Protein AF-A0A095TLN7-F1 (afdb_monomer)

Sequence (215 aa):
MKLRDQMTELFNRFGDVEVVTRDMLVAQADMIRDIGAKCRETGLFKHSQEQFDEFVAAIEADTPAEDRLVQSWTWLMNRIVQAPTSLHMNGAIVLTMPIVERYLPEETGPGLIVIPECDAYAPVGCMALKEIVSERQQWPEGATCATQEADGEVLYWDAPVEAVIEGRHKGVKDGMISHIGIKHQVDAWYADDDKLQLARDWITAVVTPEQINFS

Secondary structure (DSSP, 8-state):
--HHHHHHHHHHHH-S-SS--HHHHHHTHHHHHHHHHHHHHSHHHHHTHHHHHHHHHHHHHHS-GGGHHHHHHHHHHHHHHT-SSHHHHHHHHHHHHHHHHHTSPP--SS----------PPPB-SS-HHHHHHHTSSPPTT--EEEE-TTSPEEEE-S-HHHHHHHHHHTTTT-THHHH-GGGEEEEE-S-SSS--B-TTTTT--B-GGG----

Organism: NCBI:txid1177154

Radius of gyration: 22.94 Å; Cα contacts (8 Å, |Δi|>4): 273; chains: 1; bounding box: 60×53×39 Å

Structure (mmCIF, N/CA/C/O backbone):
data_AF-A0A095TLN7-F1
#
_entry.id   AF-A0A095TLN7-F1
#
loop_
_atom_site.group_PDB
_atom_site.id
_atom_site.type_symbol
_atom_site.label_atom_id
_atom_site.label_alt_id
_atom_site.label_comp_id
_atom_site.label_asym_id
_atom_site.label_entity_id
_atom_site.label_seq_id
_atom_site.pdbx_PDB_ins_code
_atom_site.Cartn_x
_atom_site.Cartn_y
_atom_site.Cartn_z
_atom_site.occupancy
_atom_site.B_iso_or_equiv
_atom_site.auth_seq_id
_atom_site.auth_comp_id
_atom_site.auth_asym_id
_atom_site.auth_atom_id
_atom_site.pdbx_PDB_model_num
ATOM 1 N N . MET A 1 1 ? 10.136 -3.689 18.667 1.00 57.59 1 MET A N 1
ATOM 2 C CA . MET A 1 1 ? 9.724 -5.031 18.196 1.00 57.59 1 MET A CA 1
ATOM 3 C C . MET A 1 1 ? 10.938 -5.747 17.622 1.00 57.59 1 MET A C 1
ATOM 5 O O . MET A 1 1 ? 11.726 -5.075 16.962 1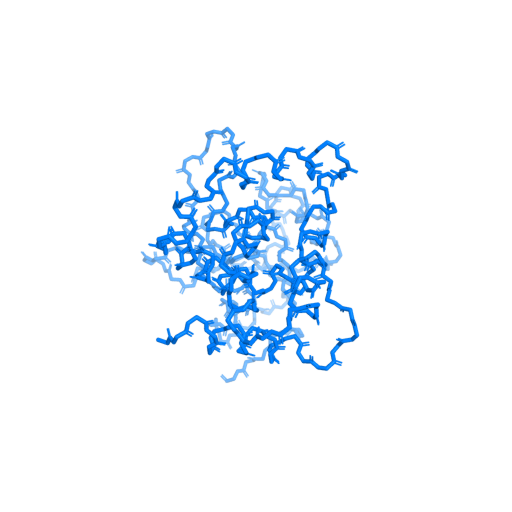.00 57.59 1 MET A O 1
ATOM 9 N N . LYS A 1 2 ? 11.154 -7.039 17.910 1.00 78.56 2 LYS A N 1
ATOM 10 C CA . LYS A 1 2 ? 12.287 -7.777 17.320 1.00 78.56 2 LYS A CA 1
ATOM 11 C C . LYS A 1 2 ? 11.958 -8.105 15.857 1.00 78.56 2 LYS A C 1
ATOM 13 O O . LYS A 1 2 ? 10.793 -8.297 15.531 1.00 78.56 2 LYS A O 1
ATOM 18 N N . LEU A 1 3 ? 12.973 -8.210 14.993 1.00 81.62 3 LEU A N 1
ATOM 19 C CA . LEU A 1 3 ? 12.812 -8.497 13.554 1.00 81.62 3 LEU A CA 1
ATOM 20 C C . LEU A 1 3 ? 11.916 -9.722 13.287 1.00 81.62 3 LEU A C 1
ATOM 22 O O . LEU A 1 3 ? 11.082 -9.712 12.391 1.00 81.62 3 LEU A O 1
ATOM 26 N N . ARG A 1 4 ? 12.056 -10.760 14.120 1.00 80.75 4 ARG A N 1
ATOM 27 C CA . ARG A 1 4 ? 11.245 -11.980 14.048 1.00 80.75 4 ARG A CA 1
ATOM 28 C C . ARG A 1 4 ? 9.760 -11.715 14.286 1.00 80.75 4 ARG A C 1
ATOM 30 O O . ARG A 1 4 ? 8.941 -12.248 13.557 1.00 80.75 4 ARG A O 1
ATOM 37 N N . ASP A 1 5 ? 9.433 -10.884 15.270 1.00 86.62 5 ASP A N 1
ATOM 38 C CA . ASP A 1 5 ? 8.044 -10.561 15.601 1.00 86.62 5 ASP A CA 1
ATOM 39 C C . ASP A 1 5 ? 7.388 -9.783 14.444 1.00 86.62 5 ASP A C 1
ATOM 41 O O . ASP A 1 5 ? 6.231 -10.024 14.126 1.00 86.62 5 ASP A O 1
ATOM 45 N N . GLN A 1 6 ? 8.146 -8.910 13.761 1.00 87.75 6 GLN A N 1
ATOM 46 C CA . GLN A 1 6 ? 7.665 -8.195 12.569 1.00 87.75 6 GLN A CA 1
ATOM 47 C C . GLN A 1 6 ? 7.423 -9.120 11.377 1.00 87.75 6 GLN A C 1
ATOM 49 O O . GLN A 1 6 ? 6.446 -8.939 10.663 1.00 87.75 6 GLN A O 1
ATOM 54 N N . MET A 1 7 ? 8.288 -10.112 11.162 1.00 89.25 7 MET A N 1
ATOM 55 C CA . MET A 1 7 ? 8.077 -11.101 10.103 1.00 89.25 7 MET A CA 1
ATOM 56 C C . MET A 1 7 ? 6.872 -11.997 10.391 1.00 89.25 7 MET A C 1
ATOM 58 O O . MET A 1 7 ? 6.090 -12.265 9.487 1.00 89.25 7 MET A O 1
ATOM 62 N N . THR A 1 8 ? 6.690 -12.429 11.643 1.00 88.88 8 THR A N 1
ATOM 63 C CA . THR A 1 8 ? 5.489 -13.174 12.047 1.00 88.88 8 THR A CA 1
ATOM 64 C C . THR A 1 8 ? 4.227 -12.349 11.813 1.00 88.88 8 THR A C 1
ATOM 66 O O . THR A 1 8 ? 3.257 -12.860 11.265 1.00 88.88 8 THR A O 1
ATOM 69 N N . GLU A 1 9 ? 4.250 -11.068 12.184 1.00 91.19 9 GLU A N 1
ATOM 70 C CA . GLU A 1 9 ? 3.143 -10.147 11.926 1.00 91.19 9 GLU A CA 1
ATOM 71 C C . GLU A 1 9 ? 2.867 -9.994 10.423 1.00 91.19 9 GLU A C 1
ATOM 73 O O . GLU A 1 9 ? 1.720 -10.105 10.002 1.00 91.19 9 GLU A O 1
ATOM 78 N N . LEU A 1 10 ? 3.907 -9.823 9.600 1.00 90.88 10 LEU A N 1
ATOM 79 C CA . LEU A 1 10 ? 3.768 -9.749 8.145 1.00 90.88 10 LEU A CA 1
ATOM 80 C C . LEU A 1 10 ? 3.106 -11.013 7.570 1.00 90.88 10 LEU A C 1
ATOM 82 O O . LEU A 1 10 ? 2.188 -10.906 6.762 1.00 90.88 10 LEU A O 1
ATOM 86 N N . PHE A 1 11 ? 3.514 -12.206 8.015 1.00 88.56 11 PHE A N 1
ATOM 87 C CA . PHE A 1 11 ? 2.886 -13.459 7.582 1.00 88.56 11 PHE A CA 1
ATOM 88 C C . PHE A 1 11 ? 1.425 -13.564 8.014 1.00 88.56 11 PHE A C 1
ATOM 90 O O . PHE A 1 11 ? 0.577 -13.930 7.205 1.00 88.56 11 PHE A O 1
ATOM 97 N N . ASN A 1 12 ? 1.107 -13.177 9.251 1.00 88.81 12 ASN A N 1
ATOM 98 C CA . ASN A 1 12 ? -0.272 -13.179 9.737 1.00 88.81 12 ASN A CA 1
ATOM 99 C C . ASN A 1 12 ? -1.183 -12.274 8.894 1.00 88.81 12 ASN A C 1
ATOM 101 O O . ASN A 1 12 ? -2.355 -12.595 8.710 1.00 88.81 12 ASN A O 1
ATOM 105 N N . ARG A 1 13 ? -0.654 -11.168 8.355 1.00 87.00 13 ARG A N 1
ATOM 106 C CA . ARG A 1 13 ? -1.407 -10.245 7.492 1.00 87.00 13 ARG A CA 1
ATOM 107 C C . ARG A 1 13 ? -1.717 -10.803 6.110 1.00 87.00 13 ARG A C 1
ATOM 109 O O . ARG A 1 13 ? -2.707 -10.387 5.515 1.00 87.00 13 ARG A O 1
ATOM 116 N N . PHE A 1 14 ? -0.913 -11.735 5.605 1.00 83.38 14 PHE A N 1
ATOM 117 C CA . PHE A 1 14 ? -1.263 -12.470 4.388 1.00 83.38 14 PHE A CA 1
ATOM 118 C C . PHE A 1 14 ? -2.351 -13.519 4.640 1.00 83.38 14 PHE A C 1
ATOM 120 O O . PHE A 1 14 ? -3.084 -13.859 3.716 1.00 83.38 14 PHE A O 1
ATOM 127 N N . GLY A 1 15 ? -2.498 -13.981 5.885 1.00 81.81 15 GLY A N 1
ATOM 128 C CA . GLY A 1 15 ? -3.458 -15.012 6.258 1.00 81.81 15 GLY A CA 1
ATOM 129 C C . GLY A 1 15 ? -3.050 -16.399 5.759 1.00 81.81 15 GLY A C 1
ATOM 130 O O . GLY A 1 15 ? -1.886 -16.652 5.451 1.00 81.81 15 GLY A O 1
ATOM 131 N N . ASP A 1 16 ? -4.020 -17.308 5.699 1.00 76.12 16 ASP A N 1
ATOM 132 C CA . ASP A 1 16 ? -3.816 -18.685 5.239 1.00 76.12 16 ASP A CA 1
ATOM 133 C C . ASP A 1 16 ? -3.959 -18.763 3.712 1.00 76.12 16 ASP A C 1
ATOM 135 O O . ASP A 1 16 ? -4.963 -19.233 3.174 1.00 76.12 16 ASP A O 1
ATOM 139 N N . VAL A 1 17 ? -2.982 -18.187 3.008 1.00 63.47 17 VAL A N 1
ATOM 140 C CA . VAL A 1 17 ? -2.904 -18.208 1.543 1.00 63.47 17 VAL A CA 1
ATOM 141 C C . VAL A 1 17 ? -1.782 -19.127 1.075 1.00 63.47 17 VAL A C 1
ATOM 143 O O . VAL A 1 17 ? -0.656 -19.060 1.565 1.00 63.47 17 VAL A O 1
ATOM 146 N N . GLU A 1 18 ? -2.069 -19.962 0.075 1.00 71.25 18 GLU A N 1
ATOM 147 C CA . GLU A 1 18 ? -1.056 -20.837 -0.531 1.00 71.25 18 GLU A CA 1
ATOM 148 C C . GLU A 1 18 ? -0.025 -20.045 -1.350 1.00 71.25 18 GLU A C 1
ATOM 150 O O . GLU A 1 18 ? 1.137 -20.441 -1.449 1.00 71.25 18 GLU A O 1
ATOM 155 N N . VAL A 1 19 ? -0.442 -18.915 -1.936 1.00 77.38 19 VAL A N 1
ATOM 156 C CA . VAL A 1 19 ? 0.390 -18.071 -2.800 1.00 77.38 19 VAL A CA 1
ATOM 157 C C . VAL A 1 19 ? 0.176 -16.602 -2.453 1.00 77.38 19 VAL A C 1
ATOM 159 O O . VAL A 1 19 ? -0.949 -16.109 -2.444 1.00 77.38 19 VAL A O 1
ATOM 162 N N . VAL A 1 20 ? 1.276 -15.889 -2.214 1.00 82.06 20 VAL A N 1
ATOM 163 C CA . VAL A 1 20 ? 1.277 -14.434 -2.021 1.00 82.06 20 VAL A CA 1
ATOM 164 C C . VAL A 1 20 ? 1.420 -13.753 -3.381 1.00 82.06 20 VAL A C 1
ATOM 166 O O . VAL A 1 20 ? 2.366 -14.030 -4.120 1.00 82.06 20 VAL A O 1
ATOM 169 N N . THR A 1 21 ? 0.488 -12.861 -3.714 1.00 84.75 21 THR A N 1
ATOM 170 C CA . THR A 1 21 ? 0.485 -12.132 -4.991 1.00 84.75 21 THR A CA 1
ATOM 171 C C . THR A 1 21 ? 1.238 -10.802 -4.904 1.00 84.75 21 THR A C 1
ATOM 173 O O . THR A 1 21 ? 1.556 -10.308 -3.820 1.00 84.75 21 THR A O 1
ATOM 176 N N . ARG A 1 22 ? 1.484 -10.178 -6.064 1.00 84.94 22 ARG A N 1
ATOM 177 C CA . ARG A 1 22 ? 2.070 -8.832 -6.163 1.00 84.94 22 ARG A CA 1
ATOM 178 C C . ARG A 1 22 ? 1.290 -7.804 -5.341 1.00 84.94 22 ARG A C 1
ATOM 180 O O . ARG A 1 22 ? 1.890 -7.083 -4.553 1.00 84.94 22 ARG A O 1
ATOM 187 N N . ASP A 1 23 ? -0.032 -7.777 -5.485 1.00 81.06 23 ASP A N 1
ATOM 188 C CA . ASP A 1 23 ? -0.888 -6.794 -4.811 1.00 81.06 23 ASP A CA 1
ATOM 189 C C . ASP A 1 23 ? -0.869 -6.967 -3.290 1.00 81.06 23 ASP A C 1
ATOM 191 O O . ASP A 1 23 ? -0.882 -5.983 -2.555 1.00 81.06 23 ASP A O 1
ATOM 195 N N . MET A 1 24 ? -0.752 -8.208 -2.806 1.00 83.69 24 MET A N 1
ATOM 196 C CA . MET A 1 24 ? -0.603 -8.483 -1.376 1.00 83.69 24 MET A CA 1
ATOM 197 C C . MET A 1 24 ? 0.717 -7.930 -0.831 1.00 83.69 24 MET A C 1
ATOM 199 O O . MET A 1 24 ? 0.727 -7.330 0.242 1.00 83.69 24 MET A O 1
ATOM 203 N N . LEU A 1 25 ? 1.818 -8.081 -1.576 1.00 88.44 25 LEU A N 1
ATOM 204 C CA . LEU A 1 25 ? 3.118 -7.511 -1.203 1.00 88.44 25 LEU A CA 1
ATOM 205 C C . LEU A 1 25 ? 3.069 -5.983 -1.188 1.00 88.44 25 LEU A C 1
ATOM 207 O O . LEU A 1 25 ? 3.525 -5.365 -0.230 1.00 88.44 25 LEU A O 1
ATOM 211 N N . VAL A 1 26 ? 2.463 -5.376 -2.211 1.00 87.44 26 VAL A N 1
ATOM 212 C CA . VAL A 1 26 ? 2.290 -3.918 -2.291 1.00 87.44 26 VAL A CA 1
ATOM 213 C C . VAL A 1 26 ? 1.417 -3.399 -1.145 1.00 87.44 26 VAL A C 1
ATOM 215 O O . VAL A 1 26 ? 1.755 -2.390 -0.535 1.00 87.44 26 VAL A O 1
ATOM 218 N N . ALA A 1 27 ? 0.350 -4.110 -0.774 1.00 84.75 27 ALA A N 1
ATOM 219 C CA . ALA A 1 27 ? -0.508 -3.738 0.353 1.00 84.75 27 ALA A CA 1
ATOM 220 C C . ALA A 1 27 ? 0.218 -3.754 1.713 1.00 84.75 27 ALA A C 1
ATOM 222 O O . ALA A 1 27 ? -0.272 -3.160 2.672 1.00 84.75 27 ALA A O 1
ATOM 223 N N . GLN A 1 28 ? 1.370 -4.426 1.811 1.00 90.25 28 GLN A N 1
ATOM 224 C CA . GLN A 1 28 ? 2.214 -4.465 3.010 1.00 90.25 28 GLN A CA 1
ATOM 225 C C . GLN A 1 28 ? 3.552 -3.731 2.822 1.00 90.25 28 GLN A C 1
ATOM 227 O O . GLN A 1 28 ? 4.482 -3.954 3.601 1.00 90.25 28 GLN A O 1
ATOM 232 N N . ALA A 1 29 ? 3.661 -2.858 1.814 1.00 88.38 29 ALA A N 1
ATOM 233 C CA . ALA A 1 29 ? 4.909 -2.203 1.433 1.00 88.38 29 ALA A CA 1
ATOM 234 C C . ALA A 1 29 ? 5.596 -1.484 2.605 1.00 88.38 29 ALA A C 1
ATOM 236 O O . ALA A 1 29 ? 6.785 -1.703 2.817 1.00 88.38 29 ALA A O 1
ATOM 237 N N . ASP A 1 30 ? 4.859 -0.723 3.417 1.00 89.75 30 ASP A N 1
ATOM 238 C CA . ASP A 1 30 ? 5.420 0.015 4.559 1.00 89.75 30 ASP A CA 1
ATOM 239 C C . ASP A 1 30 ? 6.070 -0.928 5.579 1.00 89.75 30 ASP A C 1
ATOM 241 O O . ASP A 1 30 ? 7.192 -0.714 6.031 1.00 89.75 30 ASP A O 1
ATOM 245 N N . MET A 1 31 ? 5.401 -2.044 5.892 1.00 92.06 31 MET A N 1
ATOM 246 C CA . MET A 1 31 ? 5.946 -3.051 6.801 1.00 92.06 31 MET A CA 1
ATOM 247 C C . MET A 1 31 ? 7.169 -3.745 6.195 1.00 92.06 31 MET A C 1
ATOM 249 O O . MET A 1 31 ? 8.135 -4.023 6.907 1.00 92.06 31 MET A O 1
ATOM 253 N N . ILE A 1 32 ? 7.152 -4.018 4.889 1.00 94.88 32 ILE A N 1
ATOM 254 C CA . ILE A 1 32 ? 8.288 -4.619 4.187 1.00 94.88 32 ILE A CA 1
ATOM 255 C C . ILE A 1 32 ? 9.490 -3.659 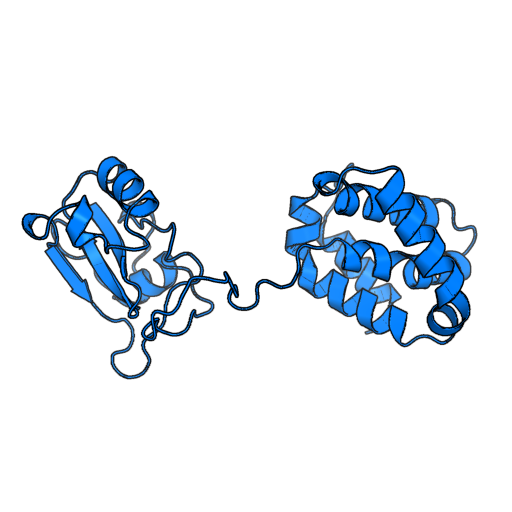4.189 1.00 94.88 32 ILE A C 1
ATOM 257 O O . ILE A 1 32 ? 10.601 -4.098 4.498 1.00 94.88 32 ILE A O 1
ATOM 261 N N . ARG A 1 33 ? 9.273 -2.359 3.939 1.00 93.44 33 ARG A N 1
ATOM 262 C CA . ARG A 1 33 ? 10.293 -1.297 4.021 1.00 93.44 33 ARG A CA 1
ATOM 263 C C . ARG A 1 33 ? 10.858 -1.160 5.428 1.00 93.44 33 ARG A C 1
ATOM 265 O O . ARG A 1 33 ? 12.074 -1.168 5.601 1.00 93.44 33 ARG A O 1
ATOM 272 N N . ASP A 1 34 ? 10.006 -1.149 6.448 1.00 93.06 34 ASP A N 1
ATOM 273 C CA . ASP A 1 34 ? 10.423 -1.105 7.853 1.00 93.06 34 ASP A CA 1
ATOM 274 C C . ASP A 1 34 ? 11.323 -2.284 8.243 1.00 93.06 34 ASP A C 1
ATOM 276 O O . ASP A 1 34 ? 12.297 -2.134 8.991 1.00 93.06 34 ASP A O 1
ATOM 280 N N . ILE A 1 35 ? 10.982 -3.490 7.782 1.00 94.12 35 ILE A N 1
ATOM 281 C CA . ILE A 1 35 ? 11.775 -4.692 8.047 1.00 94.12 35 ILE A CA 1
ATOM 282 C C . ILE A 1 35 ? 13.100 -4.604 7.285 1.00 94.12 35 ILE A C 1
ATOM 284 O O . ILE A 1 35 ? 14.156 -4.818 7.884 1.00 94.12 35 ILE A O 1
ATOM 288 N N . GLY A 1 36 ? 13.067 -4.252 6.000 1.00 95.12 36 GLY A N 1
ATOM 289 C CA . GLY A 1 36 ? 14.262 -4.147 5.170 1.00 95.12 36 GLY A CA 1
ATOM 290 C C . GLY A 1 36 ? 15.240 -3.058 5.638 1.00 95.12 36 GLY A C 1
ATOM 291 O O . GLY A 1 36 ? 16.448 -3.309 5.706 1.00 95.12 36 GLY A O 1
ATOM 292 N N . ALA A 1 37 ? 14.744 -1.917 6.126 1.00 92.62 37 ALA A N 1
ATOM 293 C CA . ALA A 1 37 ? 15.553 -0.890 6.784 1.00 92.62 37 ALA A CA 1
ATOM 294 C C . ALA A 1 37 ? 16.304 -1.442 8.006 1.00 92.62 37 ALA A C 1
ATOM 296 O O . ALA A 1 37 ? 17.522 -1.287 8.116 1.00 92.62 37 ALA A O 1
ATOM 297 N N . LYS A 1 38 ? 15.617 -2.186 8.880 1.00 93.06 38 LYS A N 1
ATOM 298 C CA . LYS A 1 38 ? 16.250 -2.832 10.043 1.00 93.06 38 LYS A CA 1
ATOM 299 C C . LYS A 1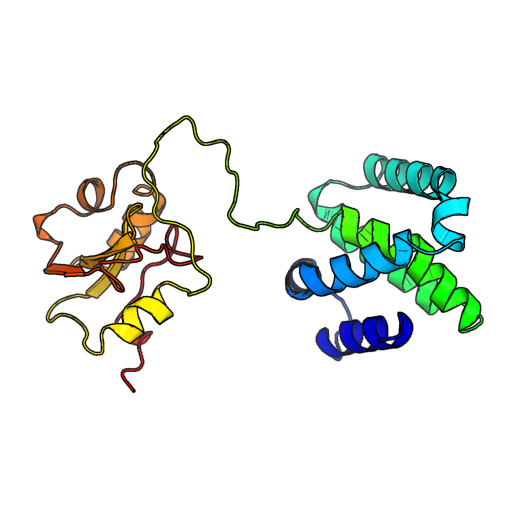 38 ? 17.250 -3.907 9.638 1.00 93.06 38 LYS A C 1
ATOM 301 O O . LYS A 1 38 ? 18.278 -4.061 10.295 1.00 93.06 38 LYS A O 1
ATOM 306 N N . CYS A 1 39 ? 16.981 -4.647 8.563 1.00 94.69 39 CYS A N 1
ATOM 307 C CA . CYS A 1 39 ? 17.929 -5.609 8.006 1.00 94.69 39 CYS A CA 1
ATOM 308 C C . CYS A 1 39 ? 19.235 -4.918 7.579 1.00 94.69 39 CYS A C 1
ATOM 310 O O . CYS A 1 39 ? 20.311 -5.389 7.963 1.00 94.69 39 CYS A O 1
ATOM 312 N N . ARG A 1 40 ? 19.152 -3.770 6.887 1.00 93.69 40 ARG A N 1
ATOM 313 C CA . ARG A 1 40 ? 20.323 -2.981 6.453 1.00 93.69 40 ARG A CA 1
ATOM 314 C C . ARG A 1 40 ? 21.195 -2.478 7.602 1.00 93.69 40 ARG A C 1
ATOM 316 O O . ARG A 1 40 ? 22.407 -2.325 7.446 1.00 93.69 40 ARG A O 1
ATOM 323 N N . GLU A 1 41 ? 20.610 -2.237 8.770 1.00 93.00 41 GLU A N 1
ATOM 324 C CA . GLU A 1 41 ? 21.355 -1.772 9.942 1.00 93.00 41 GLU A CA 1
ATOM 325 C C . GLU A 1 41 ? 22.224 -2.866 10.584 1.00 93.00 41 GLU A C 1
ATOM 327 O O . GLU A 1 41 ? 23.191 -2.550 11.292 1.00 93.00 41 GLU A O 1
ATOM 332 N N . THR A 1 42 ? 21.935 -4.144 10.314 1.00 93.06 42 THR A N 1
ATOM 333 C CA . THR A 1 42 ? 22.650 -5.276 10.918 1.00 93.06 42 THR A CA 1
ATOM 334 C C . THR A 1 42 ? 24.091 -5.409 10.417 1.00 93.06 42 THR A C 1
ATOM 336 O O . THR A 1 42 ? 24.412 -5.125 9.264 1.00 93.06 42 THR A O 1
ATOM 339 N N . GLY A 1 43 ? 24.980 -5.916 11.280 1.00 92.88 43 GLY A N 1
ATOM 340 C CA . GLY A 1 43 ? 26.359 -6.231 10.886 1.00 92.88 43 GLY A CA 1
ATOM 341 C C . GLY A 1 43 ? 26.448 -7.323 9.814 1.00 92.88 43 GLY A C 1
ATOM 342 O O . GLY A 1 43 ? 27.320 -7.259 8.954 1.00 92.88 43 GLY A O 1
ATOM 343 N N . LEU A 1 44 ? 25.515 -8.284 9.829 1.00 92.56 44 LEU A N 1
ATOM 344 C CA . LEU A 1 44 ? 25.447 -9.361 8.838 1.00 92.56 44 LEU A CA 1
ATOM 345 C C . LEU A 1 44 ? 25.188 -8.813 7.428 1.00 92.56 44 LEU A C 1
ATOM 347 O O . LEU A 1 44 ? 25.904 -9.178 6.498 1.00 92.56 44 LEU A O 1
ATOM 351 N N . PHE A 1 45 ? 24.211 -7.913 7.276 1.00 93.25 45 PHE A N 1
ATOM 352 C CA . PHE A 1 45 ? 23.927 -7.294 5.982 1.00 93.25 45 PHE A CA 1
ATOM 353 C C . PHE A 1 45 ? 25.091 -6.420 5.507 1.00 93.25 45 PHE A C 1
ATOM 355 O O . PHE A 1 45 ? 25.539 -6.553 4.374 1.00 93.25 45 PHE A O 1
ATOM 362 N N . LYS A 1 46 ? 25.643 -5.578 6.391 1.00 92.38 46 LYS A N 1
ATOM 363 C CA . LYS A 1 46 ? 26.782 -4.701 6.065 1.00 92.38 46 LYS A CA 1
ATOM 364 C C . LYS A 1 46 ? 28.006 -5.468 5.561 1.00 92.38 46 LYS A C 1
ATOM 366 O O . LYS A 1 46 ? 28.708 -4.971 4.692 1.00 92.38 46 LYS A O 1
ATOM 371 N N . HIS A 1 47 ? 28.255 -6.668 6.085 1.00 94.69 47 HIS A N 1
ATOM 372 C CA . HIS A 1 47 ? 29.355 -7.519 5.628 1.00 94.69 47 HIS A CA 1
ATOM 373 C C . HIS A 1 47 ? 29.075 -8.232 4.294 1.00 94.69 47 HIS A C 1
ATOM 375 O O . HIS A 1 47 ? 30.005 -8.750 3.690 1.00 94.69 47 HIS A O 1
ATOM 381 N N . SER A 1 48 ? 27.819 -8.257 3.840 1.00 90.81 48 SER A N 1
ATOM 382 C CA . SER A 1 48 ? 27.375 -9.050 2.686 1.00 90.81 48 SER A CA 1
ATOM 383 C C . SER A 1 48 ? 26.932 -8.192 1.489 1.00 90.81 48 SER A C 1
ATOM 385 O O . SER A 1 48 ? 26.146 -8.653 0.664 1.00 90.81 48 SER A O 1
ATOM 387 N N . GLN A 1 49 ? 27.364 -6.926 1.416 1.00 91.06 49 GLN A N 1
ATOM 388 C CA . GLN A 1 49 ? 26.910 -5.976 0.385 1.00 91.06 49 GLN A CA 1
ATOM 389 C C . GLN A 1 49 ? 27.299 -6.406 -1.033 1.00 91.06 49 GLN A C 1
ATOM 391 O O . GLN A 1 49 ? 26.473 -6.335 -1.932 1.00 91.06 49 GLN A O 1
ATOM 396 N N . GLU A 1 50 ? 28.515 -6.920 -1.221 1.00 91.06 50 GLU A N 1
ATOM 397 C CA . GLU A 1 50 ? 28.974 -7.395 -2.532 1.00 91.06 50 GLU A CA 1
ATOM 398 C C . GLU A 1 50 ? 28.098 -8.549 -3.041 1.00 91.06 50 GLU A C 1
ATOM 400 O O . GLU A 1 50 ? 27.599 -8.507 -4.162 1.00 91.06 50 GLU A O 1
ATOM 405 N N . GLN A 1 51 ? 27.801 -9.531 -2.181 1.00 88.81 51 GLN A N 1
ATOM 406 C CA . GLN A 1 51 ? 26.914 -10.643 -2.539 1.00 88.81 51 GLN A CA 1
ATOM 407 C C . GLN A 1 51 ? 25.468 -10.186 -2.759 1.00 88.81 51 GLN A C 1
ATOM 409 O O . GLN A 1 51 ? 24.736 -10.805 -3.530 1.00 88.81 51 GLN A O 1
ATOM 414 N N . PHE A 1 52 ? 25.031 -9.128 -2.070 1.00 91.00 52 PHE A N 1
ATOM 415 C CA . PHE A 1 52 ? 23.723 -8.523 -2.301 1.00 91.00 52 PHE A CA 1
ATOM 416 C C . PHE A 1 52 ? 23.640 -7.914 -3.708 1.00 91.00 52 PHE A C 1
ATOM 418 O O . PHE A 1 52 ? 22.689 -8.211 -4.431 1.00 91.00 52 PHE A O 1
ATOM 425 N N . ASP A 1 53 ? 24.640 -7.130 -4.119 1.00 90.31 53 ASP A N 1
ATOM 426 C CA . ASP A 1 53 ? 24.671 -6.475 -5.432 1.00 90.31 53 ASP A CA 1
ATOM 427 C C . ASP A 1 53 ? 24.774 -7.489 -6.581 1.00 90.31 53 ASP A C 1
ATOM 429 O O . ASP A 1 53 ? 24.035 -7.390 -7.564 1.00 90.31 53 ASP A O 1
ATOM 433 N N . GLU A 1 54 ? 25.621 -8.515 -6.441 1.00 88.00 54 GLU A N 1
ATOM 434 C CA . GLU A 1 54 ? 25.704 -9.628 -7.400 1.00 88.00 54 GLU A CA 1
ATOM 435 C C . GLU A 1 54 ? 24.351 -10.323 -7.579 1.00 88.00 54 GLU A C 1
ATOM 437 O O . GLU A 1 54 ? 23.936 -10.658 -8.691 1.00 88.00 54 GLU A O 1
ATOM 442 N N . PHE A 1 55 ? 23.637 -10.529 -6.474 1.00 86.25 55 PHE A N 1
ATOM 443 C CA . PHE A 1 55 ? 22.359 -11.215 -6.497 1.00 86.25 55 PHE A CA 1
ATOM 444 C C . PHE A 1 55 ? 21.241 -10.357 -7.103 1.00 86.25 55 PHE A C 1
ATOM 446 O O . PHE A 1 55 ? 20.397 -10.864 -7.846 1.00 86.25 55 PHE A O 1
ATOM 453 N N . VAL A 1 56 ? 21.250 -9.050 -6.837 1.00 90.56 56 VAL A N 1
ATOM 454 C CA . VAL A 1 56 ? 20.377 -8.085 -7.514 1.00 90.56 56 VAL A CA 1
ATOM 455 C C . VAL A 1 56 ? 20.614 -8.124 -9.023 1.00 90.56 56 VAL A C 1
ATOM 457 O O . VAL A 1 56 ? 19.652 -8.281 -9.772 1.00 90.56 56 VAL A O 1
ATOM 460 N N . ALA A 1 57 ? 21.874 -8.066 -9.465 1.00 89.06 57 ALA A N 1
ATOM 461 C CA . ALA A 1 57 ? 22.219 -8.112 -10.883 1.00 89.06 57 ALA A CA 1
ATOM 462 C C . ALA A 1 57 ? 21.731 -9.404 -11.563 1.00 89.06 57 ALA A C 1
ATOM 464 O O . ALA A 1 57 ? 21.219 -9.353 -12.680 1.00 89.06 57 ALA A O 1
ATOM 465 N N . ALA A 1 58 ? 21.825 -10.550 -10.880 1.00 86.75 58 ALA A N 1
ATOM 466 C CA . ALA A 1 58 ? 21.306 -11.821 -11.386 1.00 86.75 58 ALA A CA 1
ATOM 467 C C . ALA A 1 58 ? 19.776 -11.797 -11.572 1.00 86.75 58 ALA A C 1
ATOM 469 O O . ALA A 1 58 ? 19.277 -12.196 -12.623 1.00 86.75 58 ALA A O 1
ATOM 470 N N . ILE A 1 59 ? 19.022 -11.270 -10.597 1.00 85.75 59 ILE A N 1
ATOM 471 C CA . ILE A 1 59 ? 17.565 -11.102 -10.744 1.00 85.75 59 ILE A CA 1
ATOM 472 C C . ILE A 1 59 ? 17.243 -10.182 -11.922 1.00 85.75 59 ILE A C 1
ATOM 474 O O . ILE A 1 59 ? 16.355 -10.490 -12.715 1.00 85.75 59 ILE A O 1
ATOM 478 N N . GLU A 1 60 ? 17.937 -9.051 -12.039 1.00 90.12 60 GLU A N 1
ATOM 479 C CA . GLU A 1 60 ? 17.663 -8.068 -13.088 1.00 90.12 60 GLU A CA 1
ATOM 480 C C . GLU A 1 60 ? 17.979 -8.605 -14.493 1.00 90.12 60 GLU A C 1
ATOM 482 O O . GLU A 1 60 ? 17.289 -8.223 -15.442 1.00 90.12 60 GLU A O 1
ATOM 487 N N . ALA A 1 61 ? 18.960 -9.506 -14.616 1.00 90.00 61 ALA A N 1
ATOM 488 C CA . ALA A 1 61 ? 19.315 -10.174 -15.866 1.00 90.00 61 ALA A CA 1
ATOM 489 C C . ALA A 1 61 ? 18.300 -11.252 -16.287 1.00 90.00 61 ALA A C 1
ATOM 491 O O . ALA A 1 61 ? 17.959 -11.334 -17.467 1.00 90.00 61 ALA A O 1
ATOM 492 N N . ASP A 1 62 ? 17.802 -12.047 -15.335 1.00 88.62 62 ASP A N 1
ATOM 493 C CA . ASP A 1 62 ? 16.994 -13.239 -15.627 1.00 88.62 62 ASP A CA 1
ATOM 494 C C . ASP A 1 62 ? 15.476 -13.005 -15.521 1.00 88.62 62 ASP A C 1
ATOM 496 O O . ASP A 1 62 ? 14.690 -13.837 -15.974 1.00 88.62 62 ASP A O 1
ATOM 500 N N . THR A 1 63 ? 15.038 -11.896 -14.908 1.00 85.75 63 THR A N 1
ATOM 501 C CA . THR A 1 63 ? 13.621 -11.642 -14.581 1.00 85.75 63 THR A CA 1
ATOM 502 C C . THR A 1 63 ? 13.119 -10.301 -15.151 1.00 85.75 63 THR A C 1
ATOM 504 O O . THR A 1 63 ? 13.707 -9.251 -14.843 1.00 85.75 63 THR A O 1
ATOM 507 N N . PRO A 1 64 ? 12.007 -10.290 -15.924 1.00 86.88 64 PRO A N 1
ATOM 508 C CA . PRO A 1 64 ? 11.324 -9.066 -16.359 1.00 86.88 64 PRO A CA 1
ATOM 509 C C . PRO A 1 64 ? 10.949 -8.160 -15.185 1.00 86.88 64 PRO A C 1
ATOM 511 O O . PRO A 1 64 ? 10.654 -8.645 -14.095 1.00 86.88 64 PRO A O 1
ATOM 514 N N . ALA A 1 65 ? 10.958 -6.841 -15.393 1.00 83.44 65 ALA A N 1
ATOM 515 C CA . ALA A 1 65 ? 10.820 -5.852 -14.320 1.00 83.44 65 ALA A CA 1
ATOM 516 C C . ALA A 1 65 ? 9.525 -6.007 -13.504 1.00 83.44 65 ALA A C 1
ATOM 518 O O . ALA A 1 65 ? 9.549 -5.892 -12.278 1.00 83.44 65 ALA A O 1
ATOM 519 N N . GLU A 1 66 ? 8.417 -6.308 -14.176 1.00 82.81 66 GLU A N 1
ATOM 520 C CA . GLU A 1 66 ? 7.088 -6.523 -13.606 1.00 82.81 66 GLU A CA 1
ATOM 521 C C . GLU A 1 66 ? 7.022 -7.698 -12.614 1.00 82.81 66 GLU A C 1
ATOM 523 O O . GLU A 1 66 ? 6.248 -7.641 -11.652 1.00 82.81 66 GLU A O 1
ATOM 528 N N . ASP A 1 67 ? 7.891 -8.698 -12.788 1.00 83.81 67 ASP A N 1
ATOM 529 C CA . ASP A 1 67 ? 7.888 -9.950 -12.026 1.00 83.81 67 ASP A CA 1
ATOM 530 C C . ASP A 1 67 ? 8.891 -9.954 -10.860 1.00 83.81 67 ASP A C 1
ATOM 532 O O . ASP A 1 67 ? 8.801 -10.792 -9.958 1.00 83.81 67 ASP A O 1
ATOM 536 N N . ARG A 1 68 ? 9.831 -8.997 -10.815 1.00 91.69 68 ARG A N 1
ATOM 537 C CA . ARG A 1 68 ? 10.940 -8.978 -9.832 1.00 91.69 68 ARG A CA 1
ATOM 538 C C . ARG A 1 68 ? 10.469 -8.948 -8.377 1.00 91.69 68 ARG A C 1
ATOM 540 O O . ARG A 1 68 ? 11.109 -9.556 -7.516 1.00 91.69 68 ARG A O 1
ATOM 547 N N . LEU A 1 69 ? 9.340 -8.298 -8.085 1.00 93.06 69 LEU A N 1
ATOM 548 C CA . LEU A 1 69 ? 8.768 -8.254 -6.733 1.00 93.06 69 LEU A CA 1
ATOM 549 C C . LEU A 1 69 ? 8.290 -9.636 -6.267 1.00 93.06 69 LEU A C 1
ATOM 551 O O . LEU A 1 69 ? 8.669 -10.110 -5.198 1.00 93.06 69 LEU A O 1
ATOM 555 N N . VAL A 1 70 ? 7.487 -10.316 -7.087 1.00 88.31 70 VAL A N 1
ATOM 556 C CA . VAL A 1 70 ? 6.967 -11.650 -6.749 1.00 88.31 70 VAL A CA 1
ATOM 557 C C . VAL A 1 70 ? 8.096 -12.681 -6.754 1.00 88.31 70 VAL A C 1
ATOM 559 O O . VAL A 1 70 ? 8.147 -13.553 -5.883 1.00 88.31 70 VAL A O 1
ATOM 562 N N . GLN A 1 71 ? 9.046 -12.552 -7.682 1.00 89.12 71 GLN A N 1
ATOM 563 C CA . GLN A 1 71 ? 10.202 -13.438 -7.769 1.00 89.12 71 GLN A CA 1
ATOM 564 C C . GLN A 1 71 ? 11.117 -13.313 -6.543 1.00 89.12 71 GLN A C 1
ATOM 566 O O . GLN A 1 71 ? 11.506 -14.324 -5.954 1.00 89.12 71 GLN A O 1
ATOM 571 N N . SER A 1 72 ? 11.430 -12.089 -6.109 1.00 92.44 72 SER A N 1
ATOM 572 C CA . SER A 1 72 ? 12.242 -11.865 -4.905 1.00 92.44 72 SER A CA 1
ATOM 573 C C . SER A 1 72 ? 11.544 -12.358 -3.634 1.00 92.44 72 SER A C 1
ATOM 575 O O . SER A 1 72 ? 12.194 -12.984 -2.793 1.00 92.44 72 SER A O 1
ATOM 577 N N . TRP A 1 73 ? 10.222 -12.177 -3.516 1.00 93.69 73 TRP A N 1
ATOM 578 C CA . TRP A 1 73 ? 9.437 -12.746 -2.416 1.00 93.69 73 TRP A CA 1
ATOM 579 C C . TRP A 1 73 ? 9.479 -14.277 -2.399 1.00 93.69 73 TRP A C 1
ATOM 581 O O . TRP A 1 73 ? 9.789 -14.892 -1.377 1.00 93.69 73 TRP A O 1
ATOM 591 N N . THR A 1 74 ? 9.229 -14.904 -3.548 1.00 88.56 74 THR A N 1
ATOM 592 C CA . THR A 1 74 ? 9.281 -16.366 -3.705 1.00 88.56 74 THR A CA 1
ATOM 593 C C . THR A 1 74 ? 10.642 -16.913 -3.282 1.00 88.56 74 THR A C 1
ATOM 595 O O . THR A 1 74 ? 10.752 -17.976 -2.664 1.00 88.56 74 THR A O 1
ATOM 598 N N . TRP A 1 75 ? 11.704 -16.171 -3.572 1.00 87.12 75 TRP A N 1
ATOM 599 C CA . TRP A 1 75 ? 13.052 -16.560 -3.205 1.00 87.12 75 TRP A CA 1
ATOM 600 C C . TRP A 1 75 ? 13.346 -16.424 -1.702 1.00 87.12 75 TRP A C 1
ATOM 602 O O . TRP A 1 75 ? 13.895 -17.359 -1.108 1.00 87.12 75 TRP A O 1
ATOM 612 N N . LEU A 1 76 ? 12.921 -15.324 -1.064 1.00 91.38 76 LEU A N 1
ATOM 613 C CA . LEU A 1 76 ? 12.939 -15.168 0.400 1.00 91.38 76 LEU A CA 1
ATOM 614 C C . LEU A 1 76 ? 12.225 -16.350 1.076 1.00 91.38 76 LEU A C 1
ATOM 616 O O . LEU A 1 76 ? 12.777 -16.965 1.990 1.00 91.38 76 LEU A O 1
ATOM 620 N N . MET A 1 77 ? 11.035 -16.716 0.591 1.00 89.12 77 MET A N 1
ATOM 621 C CA . MET A 1 77 ? 10.259 -17.825 1.149 1.00 89.12 77 MET A CA 1
ATOM 622 C C . MET A 1 77 ? 10.972 -19.167 1.003 1.00 89.12 77 MET A C 1
ATOM 624 O O . MET A 1 77 ? 11.080 -19.907 1.980 1.00 89.12 77 MET A O 1
ATOM 628 N N . ASN A 1 78 ? 11.543 -19.458 -0.168 1.00 86.81 78 ASN A N 1
ATOM 629 C CA . ASN A 1 78 ? 12.345 -20.668 -0.364 1.00 86.81 78 ASN A CA 1
ATOM 630 C C . ASN A 1 78 ? 13.521 -20.749 0.624 1.00 86.81 78 ASN A C 1
ATOM 632 O O . ASN A 1 78 ? 13.775 -21.805 1.202 1.00 86.81 78 ASN A O 1
ATOM 636 N N . ARG A 1 79 ? 14.212 -19.629 0.869 1.00 86.38 79 ARG A N 1
ATOM 637 C CA . ARG A 1 79 ? 15.327 -19.545 1.828 1.00 86.38 79 ARG A CA 1
ATOM 638 C C . ARG A 1 79 ? 14.878 -19.750 3.276 1.00 86.38 79 ARG A C 1
ATOM 640 O O . ARG A 1 79 ? 15.591 -20.399 4.037 1.00 86.38 79 ARG A O 1
ATOM 647 N N . ILE A 1 80 ? 13.714 -19.218 3.653 1.00 86.88 80 ILE A N 1
ATOM 648 C CA . ILE A 1 80 ? 13.119 -19.407 4.983 1.00 86.88 80 ILE A CA 1
ATOM 649 C C . ILE A 1 80 ? 12.720 -20.869 5.194 1.00 86.88 80 ILE A C 1
ATOM 651 O O . ILE A 1 80 ? 13.100 -21.458 6.204 1.00 86.88 80 ILE A O 1
ATOM 655 N N . VAL A 1 81 ? 12.003 -21.467 4.239 1.00 86.44 81 VAL A N 1
ATOM 656 C CA . VAL A 1 81 ? 11.498 -22.848 4.333 1.00 86.44 81 VAL A CA 1
ATOM 657 C C . VAL A 1 81 ? 12.641 -23.864 4.398 1.00 86.44 81 VAL A C 1
ATOM 659 O O . VAL A 1 81 ? 12.549 -24.853 5.120 1.00 86.44 81 VAL A O 1
ATOM 662 N N . GLN A 1 82 ? 13.739 -23.613 3.683 1.00 88.38 82 GLN A N 1
ATOM 663 C CA . GLN A 1 82 ? 14.908 -24.499 3.668 1.00 88.38 82 GLN A CA 1
ATOM 664 C C . GLN A 1 82 ? 15.888 -24.249 4.828 1.00 88.38 82 GLN A C 1
ATOM 666 O O . GLN A 1 82 ? 16.884 -24.965 4.954 1.00 88.38 82 GLN A O 1
ATOM 671 N N . ALA A 1 83 ? 15.653 -23.245 5.677 1.00 86.31 83 ALA A N 1
ATOM 672 C CA . ALA A 1 83 ? 16.576 -22.910 6.753 1.00 86.31 83 ALA A CA 1
ATOM 673 C C . ALA A 1 83 ? 16.566 -23.990 7.857 1.00 86.31 83 ALA A C 1
ATOM 675 O O . ALA A 1 83 ? 15.535 -24.217 8.490 1.00 86.31 83 ALA A O 1
ATOM 676 N N . PRO A 1 84 ? 17.715 -24.610 8.188 1.00 86.88 84 PRO A N 1
ATOM 677 C CA . PRO A 1 84 ? 17.749 -25.734 9.127 1.00 86.88 84 PRO A CA 1
ATOM 678 C C . PRO A 1 84 ? 17.559 -25.315 10.590 1.00 86.88 84 PRO A C 1
ATOM 680 O O . PRO A 1 84 ? 17.291 -26.152 11.449 1.00 86.88 84 PRO A O 1
ATOM 683 N N . THR A 1 85 ? 17.737 -24.029 10.913 1.00 90.12 85 THR A N 1
ATOM 684 C CA . THR A 1 85 ? 17.538 -23.506 12.270 1.00 90.12 85 THR A CA 1
ATOM 685 C C . THR A 1 85 ? 16.958 -22.099 12.242 1.00 90.12 85 THR A C 1
ATOM 687 O O . THR A 1 85 ? 17.097 -21.367 11.260 1.00 90.12 85 THR A O 1
ATOM 690 N N . SER A 1 86 ? 16.411 -21.654 13.376 1.00 83.12 86 SER A N 1
ATOM 691 C CA . SER A 1 86 ? 15.940 -20.274 13.535 1.00 83.12 86 SER A CA 1
ATOM 692 C C . SER A 1 86 ? 17.043 -19.231 13.337 1.00 83.12 86 SER A C 1
ATOM 694 O O . SER A 1 86 ? 16.735 -18.082 13.041 1.00 83.12 86 SER A O 1
ATOM 696 N N . LEU A 1 87 ? 18.321 -19.586 13.537 1.00 85.75 87 LEU A N 1
ATOM 697 C CA . LEU A 1 87 ? 19.445 -18.687 13.261 1.00 85.75 87 LEU A CA 1
ATOM 698 C C . LEU A 1 87 ? 19.609 -18.483 11.752 1.00 85.75 87 LEU A C 1
ATOM 700 O O . LEU A 1 87 ? 19.660 -17.342 11.304 1.00 85.75 87 LEU A O 1
ATOM 704 N N . HIS A 1 88 ? 19.611 -19.574 10.981 1.00 87.69 88 HIS A N 1
ATOM 705 C CA . HIS A 1 88 ? 19.680 -19.524 9.519 1.00 87.69 88 HIS A CA 1
ATOM 706 C C . HIS A 1 88 ? 18.462 -18.824 8.921 1.00 87.69 88 HIS A C 1
ATOM 708 O O . HIS A 1 88 ? 18.619 -18.020 8.011 1.00 87.69 88 HIS A O 1
ATOM 714 N N . MET A 1 89 ? 17.272 -19.052 9.480 1.00 86.56 89 MET A N 1
ATOM 715 C CA . MET A 1 89 ? 16.051 -18.365 9.060 1.00 86.56 89 MET A CA 1
ATOM 716 C C . MET A 1 89 ? 16.166 -16.848 9.256 1.00 86.56 89 MET A C 1
ATOM 718 O O . MET A 1 89 ? 15.868 -16.086 8.342 1.00 86.56 89 MET A O 1
ATOM 722 N N . ASN A 1 90 ? 16.653 -16.390 10.419 1.00 88.31 90 ASN A N 1
ATOM 723 C CA . ASN A 1 90 ? 16.870 -14.953 10.631 1.00 88.31 90 ASN A CA 1
ATOM 724 C C . ASN A 1 90 ? 17.948 -14.413 9.681 1.00 88.31 90 ASN A C 1
ATOM 726 O O . ASN A 1 90 ? 17.810 -13.299 9.191 1.00 88.31 90 ASN A O 1
ATOM 730 N N . GLY A 1 91 ? 19.001 -15.191 9.411 1.00 88.31 91 GLY A N 1
ATOM 731 C CA . GLY A 1 91 ? 20.016 -14.838 8.419 1.00 88.31 91 GLY A CA 1
ATOM 732 C C . GLY A 1 91 ? 19.422 -14.677 7.019 1.00 88.31 91 GLY A C 1
ATOM 733 O O . GLY A 1 91 ? 19.688 -13.677 6.363 1.00 88.31 91 GLY A O 1
ATOM 734 N N . ALA A 1 92 ? 18.553 -15.600 6.597 1.00 90.50 92 ALA A N 1
ATOM 735 C CA . ALA A 1 92 ? 17.832 -15.515 5.333 1.00 90.50 92 ALA A CA 1
ATOM 736 C C . ALA A 1 92 ? 16.989 -14.238 5.255 1.00 90.50 92 ALA A C 1
ATOM 738 O O . ALA A 1 92 ? 17.124 -13.491 4.292 1.00 90.50 92 ALA A O 1
ATOM 739 N N . ILE A 1 93 ? 16.196 -13.931 6.285 1.00 91.88 93 ILE A N 1
ATOM 740 C CA . ILE A 1 93 ? 15.413 -12.686 6.343 1.00 91.88 93 ILE A CA 1
ATOM 741 C C . ILE A 1 93 ? 16.333 -11.467 6.203 1.00 91.88 93 ILE A C 1
ATOM 743 O O . ILE A 1 93 ? 16.112 -10.629 5.335 1.00 91.88 93 ILE A O 1
ATOM 747 N N . VAL A 1 94 ? 17.394 -11.390 7.012 1.00 94.12 94 VAL A N 1
ATOM 748 C CA . VAL A 1 94 ? 18.325 -10.250 7.017 1.00 94.12 94 VAL A CA 1
ATOM 749 C C . VAL A 1 94 ? 18.981 -10.023 5.658 1.00 94.12 94 VAL A C 1
ATOM 751 O O . VAL A 1 94 ? 19.135 -8.879 5.244 1.00 94.12 94 VAL A O 1
ATOM 754 N N . LEU A 1 95 ? 19.363 -11.095 4.969 1.00 91.56 95 LEU A N 1
ATOM 755 C CA . LEU A 1 95 ? 20.081 -11.002 3.702 1.00 91.56 95 LEU A CA 1
ATOM 756 C C . LEU A 1 95 ? 19.161 -10.775 2.500 1.00 91.56 95 LEU A C 1
ATOM 758 O O . LEU A 1 95 ? 19.632 -10.297 1.474 1.00 91.56 95 LEU A O 1
ATOM 762 N N . THR A 1 96 ? 17.877 -11.132 2.597 1.00 91.50 96 THR A N 1
ATOM 763 C CA . THR A 1 96 ? 17.009 -11.213 1.411 1.00 91.50 96 THR A CA 1
ATOM 764 C C . THR A 1 96 ? 15.788 -10.302 1.451 1.00 91.50 96 THR A C 1
ATOM 766 O O . THR A 1 96 ? 15.333 -9.866 0.397 1.00 91.50 96 THR A O 1
ATOM 769 N N . MET A 1 97 ? 15.311 -9.905 2.633 1.00 95.25 97 MET A N 1
ATOM 770 C CA . MET A 1 97 ? 14.220 -8.935 2.748 1.00 95.25 97 MET A CA 1
ATOM 771 C C . MET A 1 97 ? 14.525 -7.584 2.069 1.00 95.25 97 MET A C 1
ATOM 773 O O . MET A 1 97 ? 13.642 -7.073 1.383 1.00 95.25 97 MET A O 1
ATOM 777 N N . PRO A 1 98 ? 15.755 -7.025 2.142 1.00 95.75 98 PRO A N 1
ATOM 778 C CA . PRO A 1 98 ? 16.082 -5.792 1.417 1.00 95.75 98 PRO A CA 1
ATOM 779 C C . PRO A 1 98 ? 15.982 -5.915 -0.114 1.00 95.75 98 PRO A C 1
ATOM 781 O O . PRO A 1 98 ? 15.864 -4.905 -0.799 1.00 95.75 98 PRO A O 1
ATOM 784 N N . ILE A 1 99 ? 16.016 -7.135 -0.666 1.00 93.50 99 ILE A N 1
ATOM 785 C CA . ILE A 1 99 ? 15.805 -7.377 -2.102 1.00 93.50 99 ILE A CA 1
ATOM 786 C C . ILE A 1 99 ? 14.314 -7.272 -2.435 1.00 93.50 99 ILE A C 1
ATOM 788 O O . ILE A 1 99 ? 13.953 -6.651 -3.428 1.00 93.50 99 ILE A O 1
ATOM 792 N N . VAL A 1 100 ? 13.447 -7.850 -1.596 1.00 94.75 100 VAL A N 1
ATOM 793 C CA . VAL A 1 100 ? 11.988 -7.714 -1.748 1.00 94.75 100 VAL A CA 1
ATOM 794 C C . VAL A 1 100 ? 11.599 -6.241 -1.680 1.00 94.75 100 VAL A C 1
ATOM 796 O O . VAL A 1 100 ? 10.873 -5.753 -2.538 1.00 94.75 100 VAL A O 1
ATOM 799 N N . GLU A 1 101 ? 12.148 -5.521 -0.701 1.00 94.94 101 GLU A N 1
ATOM 800 C CA . GLU A 1 101 ? 11.957 -4.080 -0.557 1.00 94.94 101 GLU A CA 1
ATOM 801 C C . GLU A 1 101 ? 12.418 -3.297 -1.791 1.00 94.94 101 GLU A C 1
ATOM 803 O O . GLU A 1 101 ? 11.696 -2.417 -2.245 1.00 94.94 101 GLU A O 1
ATOM 808 N N . ARG A 1 102 ? 13.586 -3.630 -2.360 1.00 92.69 102 ARG A N 1
ATOM 809 C CA . ARG A 1 102 ? 14.129 -2.970 -3.560 1.00 92.69 102 ARG A CA 1
ATOM 810 C C . ARG A 1 102 ? 13.158 -2.998 -4.741 1.00 92.69 102 ARG A C 1
ATOM 812 O O . ARG A 1 102 ? 13.158 -2.065 -5.536 1.00 92.69 102 ARG A O 1
ATOM 819 N N . TYR A 1 103 ? 12.387 -4.073 -4.878 1.00 92.81 103 TYR A N 1
ATOM 820 C CA . TYR A 1 103 ? 11.440 -4.247 -5.980 1.00 92.81 103 TYR A CA 1
ATOM 821 C C . TYR A 1 103 ? 10.000 -3.933 -5.604 1.00 92.81 103 TYR A C 1
ATOM 823 O O . TYR A 1 103 ? 9.110 -4.079 -6.447 1.00 92.81 103 TYR A O 1
ATOM 831 N N . LEU A 1 104 ? 9.746 -3.482 -4.372 1.00 90.00 104 LEU A N 1
ATOM 832 C CA . LEU A 1 104 ? 8.504 -2.776 -4.131 1.00 90.00 104 LEU A CA 1
ATOM 833 C C . LEU A 1 104 ? 8.449 -1.595 -5.100 1.00 90.00 104 LEU A C 1
ATOM 835 O O . LEU A 1 104 ? 9.482 -0.973 -5.366 1.00 90.00 104 LEU A O 1
ATOM 839 N N . PRO A 1 105 ? 7.262 -1.250 -5.616 1.00 81.31 105 PRO A N 1
ATOM 840 C CA . PRO A 1 105 ? 7.104 0.074 -6.188 1.00 81.31 105 PRO A CA 1
ATOM 841 C C . PRO A 1 105 ? 7.609 1.083 -5.148 1.00 81.31 105 PRO A C 1
ATOM 843 O O . PRO A 1 105 ? 7.366 0.909 -3.944 1.00 81.31 105 PRO A O 1
ATOM 846 N N . GLU A 1 106 ? 8.369 2.086 -5.591 1.00 66.94 106 GLU A N 1
ATOM 847 C CA . GLU A 1 106 ? 8.803 3.177 -4.718 1.00 66.94 106 GLU A CA 1
ATOM 848 C C . GLU A 1 106 ? 7.602 3.701 -3.922 1.00 66.94 106 GLU A C 1
ATOM 850 O O . GLU A 1 106 ? 6.455 3.583 -4.368 1.00 66.94 106 GLU A O 1
ATOM 855 N N . GLU A 1 107 ? 7.841 4.226 -2.714 1.00 46.31 107 GLU A N 1
ATOM 856 C CA . GLU A 1 107 ? 6.778 4.948 -2.020 1.00 46.31 107 GLU A CA 1
ATOM 857 C C . GLU A 1 107 ? 6.237 6.003 -2.983 1.00 46.31 107 GLU A C 1
ATOM 859 O O . GLU A 1 107 ? 6.878 7.020 -3.231 1.00 46.31 107 GLU A O 1
ATOM 864 N N . THR A 1 108 ? 5.015 5.827 -3.461 1.00 39.62 108 THR A N 1
ATOM 865 C CA . THR A 1 108 ? 4.163 6.983 -3.665 1.00 39.62 108 THR A CA 1
ATOM 866 C C . THR A 1 108 ? 3.731 7.467 -2.280 1.00 39.62 108 THR A C 1
ATOM 868 O O . THR A 1 108 ? 2.588 7.279 -1.879 1.00 39.62 108 THR A O 1
ATOM 871 N N . GLY A 1 109 ? 4.652 8.082 -1.534 1.00 41.38 109 GLY A N 1
ATOM 872 C CA . GLY A 1 109 ? 4.312 9.360 -0.908 1.00 41.38 109 GLY A CA 1
ATOM 873 C C . GLY A 1 109 ? 4.116 10.363 -2.052 1.00 41.38 109 GLY A C 1
ATOM 874 O O . GLY A 1 109 ? 4.703 10.137 -3.109 1.00 41.38 109 GLY A O 1
ATOM 875 N N . PRO A 1 110 ? 3.247 11.380 -1.902 1.00 36.03 110 PRO A N 1
ATOM 876 C CA . PRO A 1 110 ? 2.482 12.003 -2.994 1.00 36.03 110 PRO A CA 1
ATOM 877 C C . PRO A 1 110 ? 3.266 12.039 -4.307 1.00 36.03 110 PRO A C 1
ATOM 879 O O . PRO A 1 110 ? 4.339 12.635 -4.375 1.00 36.03 110 PRO A O 1
ATOM 882 N N . GLY A 1 111 ? 2.750 11.317 -5.306 1.00 35.41 111 GLY A N 1
ATOM 883 C CA . GLY A 1 111 ? 3.474 10.983 -6.523 1.00 35.41 111 GLY A CA 1
ATOM 884 C C . GLY A 1 111 ? 4.171 12.186 -7.145 1.00 35.41 111 GLY A C 1
ATOM 885 O O . GLY A 1 111 ? 3.517 13.113 -7.617 1.00 35.41 111 GLY A O 1
ATOM 886 N N . LEU A 1 112 ? 5.501 12.131 -7.223 1.00 32.44 112 LEU A N 1
ATOM 887 C CA . LEU A 1 112 ? 6.230 12.965 -8.163 1.00 32.44 112 LEU A CA 1
ATOM 888 C C . LEU A 1 112 ? 6.117 12.315 -9.545 1.00 32.44 112 LEU A C 1
ATOM 890 O O . LEU A 1 112 ? 7.023 11.648 -10.041 1.00 32.44 112 LEU A O 1
ATOM 894 N N . ILE A 1 113 ? 4.960 12.501 -10.172 1.00 41.47 113 ILE A N 1
ATOM 895 C CA . ILE A 1 113 ? 4.902 12.487 -11.626 1.00 41.47 113 ILE A CA 1
ATOM 896 C C . ILE A 1 113 ? 5.706 13.719 -12.051 1.00 41.47 113 ILE A C 1
ATOM 898 O O . ILE A 1 113 ? 5.399 14.830 -11.621 1.00 41.47 113 ILE A O 1
ATOM 902 N N . VAL A 1 114 ? 6.736 13.550 -12.883 1.00 35.78 114 VAL A N 1
ATOM 903 C CA . VAL A 1 114 ? 7.308 14.689 -13.612 1.00 35.78 114 VAL A CA 1
ATOM 904 C C . VAL A 1 114 ? 6.238 15.149 -14.608 1.00 35.78 114 VAL A C 1
ATOM 906 O O . VAL A 1 114 ? 6.196 14.695 -15.750 1.00 35.78 114 VAL A O 1
ATOM 909 N N . ILE A 1 115 ? 5.317 15.994 -14.140 1.00 41.84 115 ILE A N 1
ATOM 910 C CA . ILE A 1 115 ? 4.399 16.769 -14.971 1.00 41.84 115 ILE A CA 1
ATOM 911 C C . ILE A 1 115 ? 5.068 18.131 -15.163 1.00 41.84 115 ILE A C 1
ATOM 913 O O . ILE A 1 115 ? 5.478 18.738 -14.172 1.00 41.84 115 ILE A O 1
ATOM 917 N N . PRO A 1 116 ? 5.231 18.608 -16.406 1.00 34.16 116 PRO A N 1
ATOM 918 C CA . PRO A 1 116 ? 5.788 19.930 -16.659 1.00 34.16 116 PRO A CA 1
ATOM 919 C C . PRO A 1 116 ? 4.972 20.994 -15.911 1.00 34.16 116 PRO A C 1
ATOM 921 O O . PRO A 1 116 ? 3.747 20.978 -16.001 1.00 34.16 116 PRO A O 1
ATOM 924 N N . GLU A 1 117 ? 5.680 21.856 -15.177 1.00 47.41 117 GLU A N 1
ATOM 925 C CA . GLU A 1 117 ? 5.248 23.063 -14.450 1.00 47.41 117 GLU A CA 1
ATOM 926 C C . GLU A 1 117 ? 3.756 23.444 -14.573 1.00 47.41 117 GLU A C 1
ATOM 928 O O . GLU A 1 117 ? 3.307 23.964 -15.597 1.00 47.41 117 GLU A O 1
ATOM 933 N N . CYS A 1 118 ? 2.998 23.256 -13.485 1.00 40.53 118 CYS A N 1
ATOM 934 C CA . CYS A 1 118 ? 1.779 24.021 -13.214 1.00 40.53 118 CYS A CA 1
ATOM 935 C C . CYS A 1 118 ? 1.584 24.157 -11.689 1.00 40.53 118 CYS A C 1
ATOM 937 O O . CYS A 1 118 ? 1.295 23.183 -10.996 1.00 40.53 118 CYS A O 1
ATOM 939 N N . ASP A 1 119 ? 1.805 25.364 -11.170 1.00 48.62 119 ASP A N 1
ATOM 940 C CA . ASP A 1 119 ? 2.092 25.681 -9.759 1.00 48.62 119 ASP A CA 1
ATOM 941 C C . ASP A 1 119 ? 0.873 25.796 -8.809 1.00 48.62 119 ASP A C 1
ATOM 943 O O . ASP A 1 119 ? 0.887 26.634 -7.909 1.00 48.62 119 ASP A O 1
ATOM 947 N N . ALA A 1 120 ? -0.204 25.015 -8.954 1.00 59.78 120 ALA A N 1
ATOM 948 C CA . ALA A 1 120 ? -1.401 25.260 -8.123 1.00 59.78 120 ALA A CA 1
ATOM 949 C C . ALA A 1 120 ? -2.244 24.027 -7.759 1.00 59.78 120 ALA A C 1
ATOM 951 O O . ALA A 1 120 ? -3.468 24.109 -7.741 1.00 59.78 120 ALA A O 1
ATOM 952 N N . TYR A 1 121 ? -1.620 22.888 -7.448 1.00 68.62 121 TYR A N 1
ATOM 953 C CA . TYR A 1 121 ? -2.359 21.783 -6.828 1.00 68.62 121 TYR A CA 1
ATOM 954 C C . TYR A 1 121 ? -2.488 21.996 -5.318 1.00 68.62 121 TYR A C 1
ATOM 956 O O . TYR A 1 121 ? -1.496 22.302 -4.647 1.00 68.62 121 TYR A O 1
ATOM 964 N N . ALA A 1 122 ? -3.682 21.774 -4.771 1.00 74.44 122 ALA A N 1
ATOM 965 C CA . ALA A 1 122 ? -3.831 21.598 -3.332 1.00 74.44 122 ALA A CA 1
ATOM 966 C C . ALA A 1 122 ? -3.054 20.345 -2.869 1.00 74.44 122 ALA A C 1
ATOM 968 O O . ALA A 1 122 ? -2.889 19.390 -3.634 1.00 74.44 122 ALA A O 1
ATOM 969 N N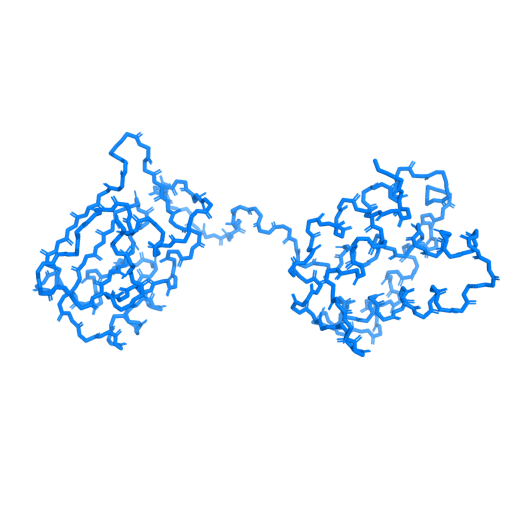 . PRO A 1 123 ? -2.530 20.317 -1.632 1.00 74.19 123 PRO A N 1
ATOM 970 C CA . PRO A 1 123 ? -1.803 19.158 -1.126 1.00 74.19 123 PRO A CA 1
ATOM 971 C C . PRO A 1 123 ? -2.689 17.905 -1.106 1.00 74.19 123 PRO A C 1
ATOM 973 O O . PRO A 1 123 ? -3.832 17.941 -0.656 1.00 74.19 123 PRO A O 1
ATOM 976 N N . VAL A 1 124 ? -2.150 16.769 -1.555 1.00 73.38 124 VAL A N 1
ATOM 977 C CA . VAL A 1 124 ? -2.851 15.477 -1.486 1.00 73.38 124 VAL A CA 1
ATOM 978 C C . VAL A 1 124 ? -2.892 14.986 -0.039 1.00 73.38 124 VAL A C 1
ATOM 980 O O . VAL A 1 124 ? -1.852 14.745 0.575 1.00 73.38 124 VAL A O 1
ATOM 983 N N . GLY A 1 125 ? -4.101 14.848 0.499 1.00 71.31 125 GLY A N 1
ATOM 984 C CA . GLY A 1 125 ? -4.395 14.312 1.822 1.00 71.31 125 GLY A CA 1
ATOM 985 C C . GLY A 1 125 ? -4.510 12.784 1.841 1.00 71.31 125 GLY A C 1
ATOM 986 O O . GLY A 1 125 ? -4.391 12.099 0.826 1.00 71.31 125 GLY A O 1
ATOM 987 N N . CYS A 1 126 ? -4.749 12.220 3.028 1.00 75.88 126 CYS A N 1
ATOM 988 C CA . CYS A 1 126 ? -4.848 10.768 3.226 1.00 75.88 126 CYS A CA 1
ATOM 989 C C . CYS A 1 126 ? -6.251 10.188 2.973 1.00 75.88 126 CYS A C 1
ATOM 991 O O . CYS A 1 126 ? -6.395 8.967 2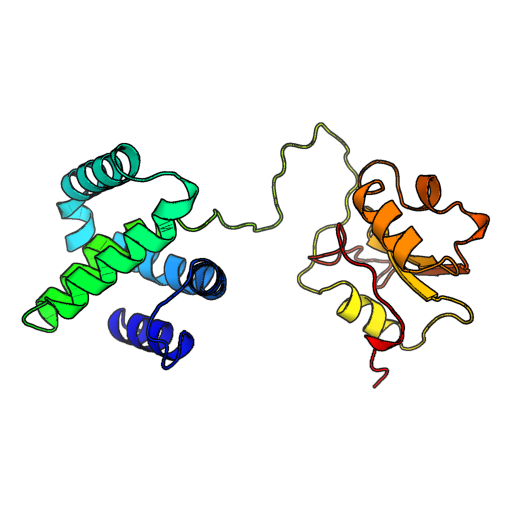.875 1.00 75.88 126 CYS A O 1
ATOM 993 N N . MET A 1 127 ? -7.268 11.044 2.866 1.00 82.31 127 MET A N 1
ATOM 994 C CA . MET A 1 127 ? -8.665 10.650 2.687 1.00 82.31 127 MET A CA 1
ATOM 995 C C . MET A 1 127 ? -8.972 10.330 1.223 1.00 82.31 127 MET A C 1
ATOM 997 O O . MET A 1 127 ? -8.482 10.995 0.314 1.00 82.31 127 MET A O 1
ATOM 1001 N N . ALA A 1 128 ? -9.792 9.312 0.984 1.00 88.00 128 ALA A N 1
ATOM 1002 C CA . ALA A 1 128 ? -10.436 9.086 -0.306 1.00 88.00 128 ALA A CA 1
ATOM 1003 C C . ALA A 1 128 ? -11.548 10.117 -0.538 1.00 88.00 128 ALA A C 1
ATOM 1005 O O . ALA A 1 128 ? -12.148 10.619 0.413 1.00 88.00 128 ALA A O 1
ATOM 1006 N N . LEU A 1 129 ? -11.895 10.379 -1.798 1.00 92.25 129 LEU A N 1
ATOM 1007 C CA . LEU A 1 129 ? -12.878 11.407 -2.141 1.00 92.25 129 LEU A CA 1
ATOM 1008 C C . LEU A 1 129 ? -14.238 11.112 -1.510 1.00 92.25 129 LEU A C 1
ATOM 1010 O O . LEU A 1 129 ? -14.895 12.018 -1.015 1.00 92.25 129 LEU A O 1
ATOM 1014 N N . LYS A 1 130 ? -14.630 9.835 -1.434 1.00 92.81 130 LYS A N 1
ATOM 1015 C CA . LYS A 1 130 ? -15.860 9.420 -0.744 1.00 92.81 130 LYS A CA 1
ATOM 1016 C C . LYS A 1 130 ? -15.876 9.815 0.738 1.00 92.81 130 LYS A C 1
ATOM 1018 O O . LYS A 1 130 ? -16.938 10.107 1.275 1.00 92.81 130 LYS A O 1
ATOM 1023 N N . GLU A 1 131 ? -14.719 9.804 1.400 1.00 89.81 131 GLU A N 1
ATOM 1024 C CA . GLU A 1 131 ? -14.593 10.144 2.820 1.00 89.81 131 GLU A CA 1
ATOM 1025 C C . GLU A 1 131 ? -14.728 11.658 2.990 1.00 89.81 131 GLU A C 1
ATOM 1027 O O . GLU A 1 131 ? -15.507 12.088 3.829 1.00 89.81 131 GLU A O 1
ATOM 1032 N N . ILE A 1 132 ? -14.086 12.445 2.118 1.00 90.62 132 ILE A N 1
ATOM 1033 C CA . ILE A 1 132 ? -14.227 13.911 2.078 1.00 90.62 132 ILE A CA 1
ATOM 1034 C C . ILE A 1 132 ? -15.683 14.310 1.794 1.00 90.62 132 ILE A C 1
ATOM 1036 O O . ILE A 1 132 ? -16.269 15.115 2.507 1.00 90.62 132 ILE A O 1
ATOM 1040 N N . VAL A 1 133 ? -16.315 13.703 0.786 1.00 91.00 133 VAL A N 1
ATOM 1041 C CA . VAL A 1 133 ? -17.721 13.966 0.434 1.00 91.00 133 VAL A CA 1
ATOM 1042 C C . VAL A 1 133 ? -18.676 13.585 1.571 1.00 91.00 133 VAL A C 1
ATOM 1044 O O . VAL A 1 133 ? -19.693 14.250 1.765 1.00 91.00 133 VAL A O 1
ATOM 1047 N N . SER A 1 134 ? -18.344 12.560 2.362 1.00 88.81 134 SER A N 1
ATOM 1048 C CA . SER A 1 134 ? -19.144 12.177 3.532 1.00 88.81 134 SER A CA 1
ATOM 1049 C C . SER A 1 134 ? -19.127 13.249 4.634 1.00 88.81 134 SER A C 1
ATOM 1051 O O . SER A 1 134 ? -20.090 13.344 5.392 1.00 88.81 134 SER A O 1
ATOM 1053 N N . GLU A 1 135 ? -18.092 14.098 4.708 1.00 87.38 135 GLU A N 1
ATOM 1054 C CA . GLU A 1 135 ? -18.014 15.190 5.693 1.00 87.38 135 GLU A CA 1
ATOM 1055 C C . GLU A 1 135 ? -19.023 16.314 5.426 1.00 87.38 135 GLU A C 1
ATOM 1057 O O . GLU A 1 135 ? -19.399 17.030 6.354 1.00 87.38 135 GLU A O 1
ATOM 1062 N N . ARG A 1 136 ? -19.527 16.442 4.188 1.00 82.56 136 ARG A N 1
ATOM 1063 C CA . ARG A 1 136 ? -20.504 17.474 3.796 1.00 82.56 136 ARG A CA 1
ATOM 1064 C C . ARG A 1 136 ? -21.856 17.339 4.511 1.00 82.56 136 ARG A C 1
ATOM 1066 O O . ARG A 1 136 ? -22.652 18.273 4.490 1.00 82.56 136 ARG A O 1
ATOM 1073 N N . GLN A 1 137 ? -22.138 16.189 5.131 1.00 77.81 137 GLN A N 1
ATOM 1074 C CA . GLN A 1 137 ? -23.395 15.824 5.814 1.00 77.81 137 GLN A CA 1
ATOM 1075 C C . GLN A 1 137 ? -24.644 15.733 4.917 1.00 77.81 137 GLN A C 1
ATOM 1077 O O . GLN A 1 137 ? -25.591 15.040 5.285 1.00 77.81 137 GLN A O 1
ATOM 1082 N N . GLN A 1 138 ? -24.666 16.377 3.745 1.00 86.94 138 GLN A N 1
ATOM 1083 C CA . GLN A 1 138 ? -25.783 16.322 2.803 1.00 86.94 138 GLN A CA 1
ATOM 1084 C C . GLN A 1 138 ? -25.313 16.205 1.349 1.00 86.94 138 GLN A C 1
ATOM 1086 O O . GLN A 1 138 ? -24.419 16.925 0.903 1.00 86.94 138 GLN A O 1
ATOM 1091 N N . TRP A 1 139 ? -25.977 15.329 0.591 1.00 92.50 139 TRP A N 1
ATOM 1092 C CA . TRP A 1 139 ? -25.826 15.247 -0.860 1.00 92.50 139 TRP A CA 1
ATOM 1093 C C . TRP A 1 139 ? -26.628 16.360 -1.559 1.00 92.50 139 TRP A C 1
ATOM 1095 O O . TRP A 1 139 ? -27.817 16.506 -1.250 1.00 92.50 139 TRP A O 1
ATOM 1105 N N . PRO A 1 140 ? -26.046 17.113 -2.511 1.00 93.88 140 PRO A N 1
ATOM 1106 C CA . PRO A 1 140 ? -26.782 18.124 -3.270 1.00 93.88 140 PRO A CA 1
ATOM 1107 C C . PRO A 1 140 ? -27.953 17.537 -4.063 1.00 93.88 140 PRO A C 1
ATOM 1109 O O . PRO A 1 140 ? -27.837 16.488 -4.700 1.00 93.88 140 PRO A O 1
ATOM 1112 N N . GLU A 1 141 ? -29.094 18.223 -4.044 1.00 93.62 141 GLU A N 1
ATOM 1113 C CA . GLU A 1 141 ? -30.282 17.784 -4.776 1.00 93.62 141 GLU A CA 1
ATOM 1114 C C . GLU A 1 141 ? -30.006 17.733 -6.288 1.00 93.62 141 GLU A C 1
ATOM 1116 O O . GLU A 1 141 ? -29.472 18.674 -6.870 1.00 93.62 141 GLU A O 1
ATOM 1121 N N . GLY A 1 142 ? -30.367 16.619 -6.930 1.00 92.06 142 GLY A N 1
ATOM 1122 C CA . GLY A 1 142 ? -30.193 16.426 -8.374 1.00 92.06 142 GLY A CA 1
ATOM 1123 C C . GLY A 1 142 ? -28.793 15.991 -8.815 1.00 92.06 142 GLY A C 1
ATOM 1124 O O . GLY A 1 142 ? -28.635 15.604 -9.971 1.00 92.06 142 GLY A O 1
ATOM 1125 N N . ALA A 1 143 ? -27.798 15.975 -7.921 1.00 96.31 143 ALA A N 1
ATOM 1126 C CA . ALA A 1 143 ? -26.479 15.451 -8.252 1.00 96.31 143 ALA A CA 1
ATOM 1127 C C . ALA A 1 143 ? -26.508 13.918 -8.387 1.00 96.31 143 ALA A C 1
ATOM 1129 O O . ALA A 1 143 ? -26.964 13.205 -7.493 1.00 96.31 143 ALA A O 1
ATOM 1130 N N . THR A 1 144 ? -25.975 13.404 -9.487 1.00 96.56 144 THR A N 1
ATOM 1131 C CA . THR A 1 144 ? -25.771 11.975 -9.755 1.00 96.56 144 THR A CA 1
ATOM 1132 C C . THR A 1 144 ? -24.418 11.490 -9.247 1.00 96.56 144 THR A C 1
ATOM 1134 O O . THR A 1 144 ? -24.268 10.311 -8.934 1.00 96.56 144 THR A O 1
ATOM 1137 N N . CYS A 1 145 ? -23.422 12.377 -9.177 1.00 95.94 145 CYS A N 1
ATOM 1138 C CA . CYS A 1 145 ? -22.080 12.049 -8.712 1.00 95.94 145 CYS A CA 1
ATOM 1139 C C . CYS A 1 145 ? -21.265 13.296 -8.336 1.00 95.94 145 CYS A C 1
ATOM 1141 O O . CYS A 1 145 ? -21.658 14.427 -8.630 1.00 95.94 145 CYS A O 1
ATOM 1143 N N . ALA A 1 146 ? -20.116 13.069 -7.703 1.00 96.56 146 ALA A N 1
ATOM 1144 C CA . ALA A 1 146 ? -19.141 14.082 -7.334 1.00 96.56 146 ALA A CA 1
ATOM 1145 C C . ALA A 1 146 ? -17.733 13.709 -7.820 1.00 96.56 146 ALA A C 1
ATOM 1147 O O . ALA A 1 146 ? -17.346 12.537 -7.823 1.00 96.56 146 ALA A O 1
ATOM 1148 N N . THR A 1 147 ? -16.960 14.722 -8.196 1.00 95.31 147 THR A N 1
ATOM 1149 C CA . THR A 1 147 ? -15.527 14.641 -8.515 1.00 95.31 147 THR A CA 1
ATOM 1150 C C . THR A 1 147 ? -14.785 15.749 -7.779 1.00 95.31 147 THR A C 1
ATOM 1152 O O . THR A 1 147 ? -15.414 16.619 -7.190 1.00 95.31 147 THR A O 1
ATOM 1155 N N . GLN A 1 148 ? -13.457 15.763 -7.842 1.00 93.81 148 GLN A N 1
ATOM 1156 C CA . GLN A 1 148 ? -12.661 16.857 -7.289 1.00 93.81 148 GLN A CA 1
ATOM 1157 C C . GLN A 1 148 ? -11.752 17.473 -8.355 1.00 93.81 148 GLN A C 1
ATOM 1159 O O . GLN A 1 148 ? -11.271 16.761 -9.243 1.00 93.81 148 GLN A O 1
ATOM 1164 N N . GLU A 1 149 ? -11.541 18.781 -8.281 1.00 91.12 149 GLU A N 1
ATOM 1165 C CA . GLU A 1 149 ? -10.583 19.531 -9.089 1.00 91.12 149 GLU A CA 1
ATOM 1166 C C . GLU A 1 149 ? -9.231 19.666 -8.388 1.00 91.12 149 GLU A C 1
ATOM 1168 O O . GLU A 1 149 ? -9.094 19.412 -7.194 1.00 91.12 149 GLU A O 1
ATOM 1173 N N . ALA A 1 150 ? -8.217 20.046 -9.165 1.00 88.00 150 ALA A N 1
ATOM 1174 C CA . ALA A 1 150 ? -6.816 20.143 -8.758 1.00 88.00 150 ALA A CA 1
ATOM 1175 C C . ALA A 1 150 ? -6.548 21.092 -7.571 1.00 88.00 150 ALA A C 1
ATOM 1177 O O . ALA A 1 150 ? -5.561 20.924 -6.855 1.00 88.00 150 ALA A O 1
ATOM 1178 N N . ASP A 1 151 ? -7.415 22.074 -7.353 1.00 87.00 151 ASP A N 1
ATOM 1179 C CA . ASP A 1 151 ? -7.354 23.049 -6.261 1.00 87.00 151 ASP A CA 1
ATOM 1180 C C . ASP A 1 151 ? -8.034 22.566 -4.968 1.00 87.00 151 ASP A C 1
ATOM 1182 O O . ASP A 1 151 ? -8.015 23.270 -3.960 1.00 87.00 151 ASP A O 1
ATOM 1186 N N . GLY A 1 152 ? -8.593 21.353 -4.960 1.00 88.94 152 GLY A N 1
ATOM 1187 C CA . GLY A 1 152 ? -9.305 20.794 -3.813 1.00 88.94 152 GLY A CA 1
ATOM 1188 C C . GLY A 1 152 ? -10.820 20.980 -3.865 1.00 88.94 152 GLY A C 1
ATOM 1189 O O . GLY A 1 152 ? -11.504 20.423 -3.002 1.00 88.94 152 GLY A O 1
ATOM 1190 N N . GLU A 1 153 ? -11.363 21.685 -4.861 1.00 92.81 153 GLU A N 1
ATOM 1191 C CA . GLU A 1 153 ? -12.806 21.897 -4.989 1.00 92.81 153 GLU A CA 1
ATOM 1192 C C . GLU A 1 153 ? -13.524 20.597 -5.357 1.00 92.81 153 GLU A C 1
ATOM 1194 O O . GLU A 1 153 ? -13.186 19.930 -6.334 1.00 92.81 153 GLU A O 1
ATOM 1199 N N . VAL A 1 154 ? -14.549 20.223 -4.595 1.00 94.75 154 VAL A N 1
ATOM 1200 C CA . VAL A 1 154 ? -15.434 19.107 -4.931 1.00 94.75 154 VAL A CA 1
ATOM 1201 C C . VAL A 1 154 ? -16.577 19.629 -5.792 1.00 94.75 154 VAL A C 1
ATOM 1203 O O . VAL A 1 154 ? -17.377 20.448 -5.343 1.00 94.75 154 VAL A O 1
ATOM 1206 N N . LEU A 1 155 ? -16.692 19.110 -7.010 1.00 95.50 155 LEU A N 1
ATOM 1207 C CA . LEU A 1 155 ? -17.743 19.443 -7.965 1.00 95.50 155 LEU A CA 1
ATOM 1208 C C . LEU A 1 155 ? -18.799 18.344 -8.013 1.00 95.50 155 LEU A C 1
ATOM 1210 O O . LEU A 1 155 ? -18.469 17.159 -8.069 1.00 95.50 155 LEU A O 1
ATOM 1214 N N . TYR A 1 156 ? -20.067 18.741 -8.036 1.00 96.62 156 TYR A N 1
ATOM 1215 C CA . TYR A 1 156 ? -21.212 17.837 -8.100 1.00 96.62 156 TYR A CA 1
ATOM 1216 C C . TYR A 1 156 ? -21.929 18.005 -9.436 1.00 96.62 156 TYR A C 1
ATOM 1218 O O . TYR A 1 156 ? -22.159 19.129 -9.892 1.00 96.62 15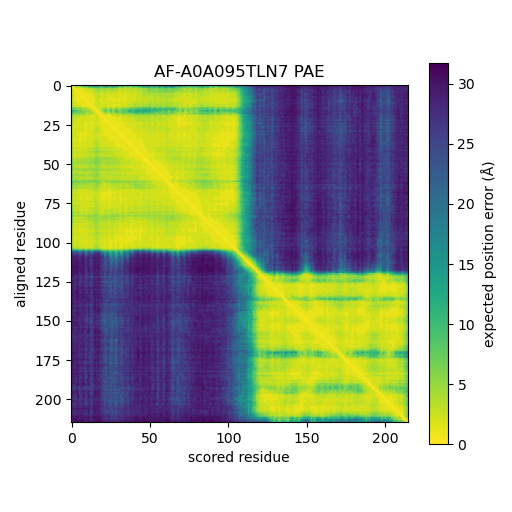6 TYR A O 1
ATOM 1226 N N . TRP A 1 157 ? -22.299 16.885 -10.053 1.00 97.38 157 TRP A N 1
ATOM 1227 C CA . TRP A 1 157 ? -22.795 16.834 -11.429 1.00 97.38 157 TRP A CA 1
ATOM 1228 C C . TRP A 1 157 ? -24.183 16.213 -11.506 1.00 97.38 157 TRP A C 1
ATOM 1230 O O . TRP A 1 157 ? -24.442 15.264 -10.777 1.00 97.38 157 TRP A O 1
ATOM 1240 N N . ASP A 1 158 ? -25.034 16.665 -12.431 1.00 97.44 158 ASP A N 1
ATOM 1241 C CA . ASP A 1 158 ? -26.298 15.991 -12.802 1.00 97.44 158 ASP A CA 1
ATOM 1242 C C . ASP A 1 158 ? -26.186 15.117 -14.071 1.00 97.44 158 ASP A C 1
ATOM 1244 O O . ASP A 1 158 ? -27.177 14.599 -14.592 1.00 97.44 158 ASP A O 1
ATOM 1248 N N . ALA A 1 159 ? -24.970 14.948 -14.594 1.00 95.44 159 ALA A N 1
ATOM 1249 C CA . ALA A 1 159 ? -24.698 14.178 -15.803 1.00 95.44 159 ALA A CA 1
ATOM 1250 C C . ALA A 1 159 ? -24.713 12.652 -15.551 1.00 95.44 159 ALA A C 1
ATOM 1252 O O . ALA A 1 159 ? -24.514 12.208 -14.420 1.00 95.44 159 ALA A O 1
ATOM 1253 N N . PRO A 1 160 ? -24.897 11.806 -16.583 1.00 95.25 160 PRO A N 1
ATOM 1254 C CA . PRO A 1 160 ? -24.767 10.355 -16.434 1.00 95.25 160 PRO A CA 1
ATOM 1255 C C . PRO A 1 160 ? -23.401 9.961 -15.857 1.00 95.25 160 PRO A C 1
ATOM 1257 O O . PRO A 1 160 ? -22.371 10.436 -16.340 1.00 95.25 160 PRO A O 1
ATOM 1260 N N . VAL A 1 161 ? -23.385 9.072 -14.860 1.00 92.75 161 VAL A N 1
ATOM 1261 C CA . VAL A 1 161 ? -22.161 8.679 -14.138 1.00 92.75 161 VAL A CA 1
ATOM 1262 C C . VAL A 1 161 ? -21.103 8.128 -15.094 1.00 92.75 161 VAL A C 1
ATOM 1264 O O . VAL A 1 161 ? -19.929 8.461 -14.974 1.00 92.75 161 VAL A O 1
ATOM 1267 N N . GLU A 1 162 ? -21.503 7.361 -16.106 1.00 90.75 162 GLU A N 1
ATOM 1268 C CA . GLU A 1 162 ? -20.597 6.812 -17.118 1.00 90.75 162 GLU A CA 1
ATOM 126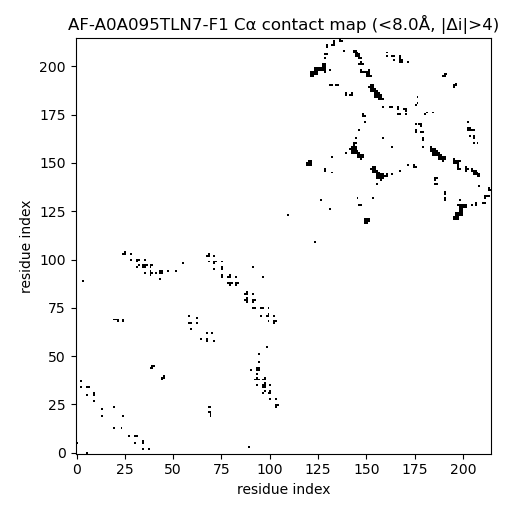9 C C . GLU A 1 162 ? -19.918 7.913 -17.942 1.00 90.75 162 GLU A C 1
ATOM 1271 O O . GLU A 1 162 ? -18.727 7.819 -18.241 1.00 90.75 162 GLU A O 1
ATOM 1276 N N . ALA A 1 163 ? -20.653 8.981 -18.270 1.00 90.19 163 ALA A N 1
ATOM 1277 C CA . ALA A 1 163 ? -20.101 10.136 -18.972 1.00 90.19 163 ALA A CA 1
ATOM 1278 C C . ALA A 1 163 ? -19.126 10.912 -18.075 1.00 90.19 163 ALA A C 1
ATOM 1280 O O . ALA A 1 163 ? -18.096 11.385 -18.554 1.00 90.19 163 ALA A O 1
ATOM 1281 N N . VAL A 1 164 ? -19.412 10.995 -16.771 1.00 91.06 164 VAL A N 1
ATOM 1282 C CA . VAL A 1 164 ? -18.517 11.612 -15.782 1.00 91.06 164 VAL A CA 1
ATOM 1283 C C . VAL A 1 164 ? -17.251 10.783 -15.575 1.00 91.06 164 VAL A C 1
ATOM 1285 O O . VAL A 1 164 ? -16.167 11.356 -15.538 1.00 91.06 164 VAL A O 1
ATOM 1288 N N . ILE A 1 165 ? -17.338 9.451 -15.551 1.00 87.38 165 ILE A N 1
ATOM 1289 C CA . ILE A 1 165 ? -16.173 8.550 -15.518 1.00 87.38 165 ILE A CA 1
ATOM 1290 C C . ILE A 1 165 ? -15.315 8.725 -16.776 1.00 87.38 165 ILE A C 1
ATOM 1292 O O . ILE A 1 165 ? -14.096 8.881 -16.685 1.00 87.38 165 ILE A O 1
ATOM 1296 N N . GLU A 1 166 ? -15.929 8.735 -17.963 1.00 86.56 166 GLU A N 1
ATOM 1297 C CA . GLU A 1 166 ? -15.196 8.952 -19.213 1.00 86.56 166 GLU A CA 1
ATOM 1298 C C . GLU A 1 166 ? -14.532 10.336 -19.245 1.00 86.56 166 GLU A C 1
ATOM 1300 O O . GLU A 1 166 ? -13.368 10.464 -19.636 1.00 86.56 166 GLU A O 1
ATOM 1305 N N . GLY A 1 167 ? -15.257 11.367 -18.803 1.00 85.12 167 GLY A N 1
ATOM 1306 C CA . GLY A 1 167 ? -14.735 12.718 -18.652 1.00 85.12 167 GLY A CA 1
ATOM 1307 C C . GLY A 1 167 ? -13.599 12.781 -17.640 1.00 85.12 167 GLY A C 1
ATOM 1308 O O . GLY A 1 167 ? -12.601 13.444 -17.906 1.00 85.12 167 GLY A O 1
ATOM 1309 N N . ARG A 1 168 ? -13.674 12.033 -16.533 1.00 86.12 168 ARG A N 1
ATOM 1310 C CA . ARG A 1 168 ? -12.647 12.039 -15.490 1.00 86.12 168 ARG A CA 1
ATOM 1311 C C . ARG A 1 168 ? -11.316 11.509 -15.992 1.00 86.12 168 ARG A C 1
ATOM 1313 O O . ARG A 1 168 ? -10.300 12.149 -15.737 1.00 86.12 168 ARG A O 1
ATOM 1320 N N . HIS A 1 169 ? -11.329 10.441 -16.789 1.00 77.12 169 HIS A N 1
ATOM 1321 C CA . HIS A 1 169 ? -10.124 9.913 -17.435 1.00 77.12 169 HIS A CA 1
ATOM 1322 C C . HIS A 1 169 ? -9.438 10.919 -18.379 1.00 77.12 169 HIS A C 1
ATOM 1324 O O . HIS A 1 169 ? -8.246 10.782 -18.647 1.00 77.12 169 HIS A O 1
ATOM 1330 N N . LYS A 1 170 ? -10.171 11.916 -18.895 1.00 76.12 170 LYS A N 1
ATOM 1331 C CA . LYS A 1 170 ? -9.660 12.936 -19.830 1.00 76.12 170 LYS A CA 1
ATOM 1332 C C . LYS A 1 170 ? -9.372 14.282 -19.148 1.00 76.12 170 LYS A C 1
ATOM 1334 O O . LYS A 1 170 ? -8.441 14.974 -19.542 1.00 76.12 170 LYS A O 1
ATOM 1339 N N . GLY A 1 171 ? -10.131 14.624 -18.108 1.00 61.72 171 GLY A N 1
ATOM 1340 C CA . GLY A 1 171 ? -10.190 15.954 -17.497 1.00 61.72 171 GLY A CA 1
ATOM 1341 C C . GLY A 1 171 ? -9.180 16.239 -16.399 1.00 61.72 171 GLY A C 1
ATOM 1342 O O . GLY A 1 171 ? -9.301 17.265 -15.744 1.00 61.72 171 GLY A O 1
ATOM 1343 N N . VAL A 1 172 ? -8.201 15.361 -16.177 1.00 63.09 172 VAL A N 1
ATOM 1344 C CA . VAL A 1 172 ? -7.142 15.566 -15.169 1.00 63.09 172 VAL A CA 1
ATOM 1345 C C . VAL A 1 172 ? -6.318 16.826 -15.468 1.00 63.09 172 VAL A C 1
ATOM 1347 O O . VAL A 1 172 ? -5.833 17.473 -14.550 1.00 63.09 172 VAL A O 1
ATOM 1350 N N . LYS A 1 173 ? -6.165 17.179 -16.751 1.00 66.19 173 LYS A N 1
ATOM 1351 C CA . LYS A 1 173 ? -5.360 18.325 -17.195 1.00 66.19 173 LYS A CA 1
ATOM 1352 C C . LYS A 1 173 ? -6.177 19.598 -17.437 1.00 66.19 173 LYS A C 1
ATOM 1354 O O . LYS A 1 173 ? -5.705 20.683 -17.123 1.00 66.19 173 LYS A O 1
ATOM 1359 N N . ASP A 1 174 ? -7.378 19.457 -17.998 1.00 75.06 174 ASP A N 1
ATOM 1360 C CA . ASP A 1 174 ? -8.170 20.583 -18.516 1.00 75.06 174 ASP A CA 1
ATOM 1361 C C . ASP A 1 174 ? -9.450 20.856 -17.685 1.00 75.06 174 ASP A C 1
ATOM 1363 O O . ASP A 1 174 ? -10.277 21.687 -18.074 1.00 75.06 174 ASP A O 1
ATOM 1367 N N . GLY A 1 175 ? -9.617 20.157 -16.551 1.00 81.94 175 GLY A N 1
ATOM 1368 C CA . GLY A 1 175 ? -10.752 20.256 -15.624 1.00 81.94 175 GLY A CA 1
ATOM 1369 C C . GLY A 1 175 ? -12.022 19.545 -16.109 1.00 81.94 175 GLY A C 1
ATOM 1370 O O . GLY A 1 175 ? -12.249 19.370 -17.309 1.00 81.94 175 GLY A O 1
ATOM 1371 N N . MET A 1 176 ? -12.901 19.133 -15.191 1.00 88.69 176 MET A N 1
ATOM 1372 C CA . MET A 1 176 ? -14.140 18.420 -15.545 1.00 88.69 176 MET A CA 1
ATOM 1373 C C . MET A 1 176 ? -15.140 19.282 -16.308 1.00 88.69 176 MET A C 1
ATOM 1375 O O . MET A 1 176 ? -15.869 18.764 -17.158 1.00 88.69 176 MET A O 1
ATOM 1379 N N . ILE A 1 177 ? -15.146 20.597 -16.076 1.00 87.88 177 ILE A N 1
ATOM 1380 C CA . ILE A 1 177 ? -16.030 21.533 -16.785 1.00 87.88 177 ILE A CA 1
ATOM 1381 C C . ILE A 1 177 ? -15.813 21.462 -18.305 1.00 87.88 177 ILE A C 1
ATOM 1383 O O . ILE A 1 177 ? -16.785 21.525 -19.059 1.00 87.88 177 ILE A O 1
ATOM 1387 N N . SER A 1 178 ? -14.577 21.262 -18.768 1.00 82.31 178 SER A N 1
ATOM 1388 C CA . SER A 1 178 ? -14.242 21.164 -20.196 1.00 82.31 178 SER A CA 1
ATOM 1389 C C . SER A 1 178 ? -14.788 19.896 -20.868 1.00 82.31 178 SER A C 1
ATOM 1391 O O . SER A 1 178 ? -14.953 19.870 -22.088 1.00 82.31 178 SER A O 1
ATOM 1393 N N . HIS A 1 179 ? -15.093 18.851 -20.092 1.00 86.00 179 HIS A N 1
ATOM 1394 C CA . HIS A 1 179 ? -15.534 17.549 -20.608 1.00 86.00 179 HIS A CA 1
ATOM 1395 C C . HIS A 1 179 ? -17.013 17.262 -20.365 1.00 86.00 179 HIS A C 1
ATOM 1397 O O . HIS A 1 179 ? -17.667 16.675 -21.224 1.00 86.00 179 HIS A O 1
ATOM 1403 N N . ILE A 1 180 ? -17.538 17.675 -19.213 1.00 88.69 180 ILE A N 1
ATOM 1404 C CA . ILE A 1 180 ? -18.940 17.468 -18.839 1.00 88.69 180 ILE A CA 1
ATOM 1405 C C . ILE A 1 180 ? -19.780 18.687 -19.229 1.00 88.69 180 ILE A C 1
ATOM 1407 O O . ILE A 1 180 ? -20.916 18.544 -19.676 1.00 88.69 180 ILE A O 1
ATOM 1411 N N . GLY A 1 181 ? -19.193 19.884 -19.170 1.00 86.56 181 GLY A N 1
ATOM 1412 C CA . GLY A 1 181 ? -19.849 21.153 -19.463 1.00 86.56 181 GLY A CA 1
ATOM 1413 C C . GLY A 1 181 ? -20.446 21.793 -18.212 1.00 86.56 181 GLY A C 1
ATOM 1414 O O . GLY A 1 181 ? -21.191 21.160 -17.472 1.00 86.56 181 GLY A O 1
ATOM 1415 N N . ILE A 1 182 ? -20.193 23.093 -18.026 1.00 90.06 182 ILE A N 1
ATOM 1416 C CA . ILE A 1 182 ? -20.619 23.865 -16.841 1.00 90.06 182 ILE A CA 1
ATOM 1417 C C . ILE A 1 182 ? -22.125 23.785 -16.544 1.00 90.06 182 ILE A C 1
ATOM 1419 O O . ILE A 1 182 ? -22.537 23.859 -15.397 1.00 90.06 182 ILE A O 1
ATOM 1423 N N . LYS A 1 183 ? -22.960 23.578 -17.569 1.00 91.88 183 LYS A N 1
ATOM 1424 C CA . LYS A 1 183 ? -24.419 23.432 -17.421 1.00 91.88 183 LYS A CA 1
ATOM 1425 C C . LYS A 1 183 ? -24.847 22.223 -16.576 1.00 91.88 183 LYS A C 1
ATOM 1427 O O . LYS A 1 183 ? -26.001 22.179 -16.178 1.00 91.88 183 LYS A O 1
ATOM 1432 N N . HIS A 1 184 ? -23.953 21.252 -16.393 1.00 94.62 184 HIS A N 1
ATOM 1433 C CA . HIS A 1 184 ? -24.184 20.032 -15.624 1.00 94.62 184 HIS A CA 1
ATOM 1434 C C . HIS A 1 184 ? -23.585 20.098 -14.214 1.00 94.62 184 HIS A C 1
ATOM 1436 O O . HIS A 1 184 ? -23.772 19.169 -13.435 1.00 94.62 184 HIS A O 1
ATOM 1442 N N . GLN A 1 185 ? -22.842 21.162 -13.884 1.00 95.69 185 GLN A N 1
ATOM 1443 C CA . GLN A 1 185 ? -22.358 21.407 -12.530 1.00 95.69 185 GLN A CA 1
ATOM 1444 C C . GLN A 1 185 ? -23.522 21.952 -11.704 1.00 95.69 185 GLN A C 1
ATOM 1446 O O . GLN A 1 185 ? -23.983 23.070 -11.934 1.00 95.69 185 GLN A O 1
ATOM 1451 N N . VAL A 1 186 ? -24.008 21.157 -10.757 1.00 95.12 186 VAL A N 1
ATOM 1452 C CA . VAL A 1 186 ? -25.132 21.549 -9.895 1.00 95.12 186 VAL A CA 1
ATOM 1453 C C . VAL A 1 186 ? -24.675 22.188 -8.596 1.00 95.12 186 VAL A C 1
ATOM 1455 O O . VAL A 1 186 ? -25.425 22.961 -8.005 1.00 95.12 186 VAL A O 1
ATOM 1458 N N . ASP A 1 187 ? -23.455 21.884 -8.156 1.00 95.25 187 ASP A N 1
ATOM 1459 C CA . ASP A 1 187 ? -22.907 22.417 -6.916 1.00 95.25 187 ASP A CA 1
ATOM 1460 C C . ASP A 1 187 ? -21.374 22.323 -6.884 1.00 95.25 187 ASP A C 1
ATOM 1462 O O . ASP A 1 187 ? -20.771 21.542 -7.628 1.00 95.25 187 ASP A O 1
ATOM 1466 N N . ALA A 1 188 ? -20.754 23.100 -5.999 1.00 92.94 188 ALA A N 1
ATOM 1467 C CA . ALA A 1 188 ? -19.329 23.065 -5.697 1.00 92.94 188 ALA A CA 1
ATOM 1468 C C . ALA A 1 188 ? -19.091 23.300 -4.203 1.00 92.94 188 ALA A C 1
ATOM 1470 O O . ALA A 1 188 ? -19.864 23.991 -3.536 1.00 92.94 188 ALA A O 1
ATOM 1471 N N . TRP A 1 189 ? -18.049 22.685 -3.654 1.00 91.88 189 TRP A N 1
ATOM 1472 C CA . TRP A 1 189 ? -17.779 22.743 -2.223 1.00 91.88 189 TRP A CA 1
ATOM 1473 C C . TRP A 1 189 ? -16.319 22.435 -1.898 1.00 91.88 189 TRP A C 1
ATOM 1475 O O . TRP A 1 189 ? -15.759 21.474 -2.419 1.00 91.88 189 TRP A O 1
ATOM 1485 N N . TYR A 1 190 ? -15.738 23.194 -0.971 1.00 89.00 190 TYR A N 1
ATOM 1486 C CA . TYR A 1 190 ? -14.462 22.872 -0.339 1.00 89.00 190 TYR A CA 1
ATOM 1487 C C . TYR A 1 190 ? -14.708 22.280 1.047 1.00 89.00 190 TYR A C 1
ATOM 1489 O O . TYR A 1 190 ? -15.501 22.808 1.824 1.00 89.00 190 TYR A O 1
ATOM 1497 N N . ALA A 1 191 ? -14.013 21.187 1.366 1.00 85.06 191 ALA A N 1
ATOM 1498 C CA . ALA A 1 191 ? -14.129 20.555 2.679 1.00 85.06 191 ALA A CA 1
ATOM 1499 C C . ALA A 1 191 ? -13.574 21.427 3.813 1.00 85.06 191 ALA A C 1
ATOM 1501 O O . ALA A 1 191 ? -14.135 21.462 4.906 1.00 85.06 191 ALA A O 1
ATOM 1502 N N . ASP A 1 192 ? -12.498 22.158 3.524 1.00 80.75 192 ASP A N 1
ATOM 1503 C CA . ASP A 1 192 ? -11.878 23.131 4.415 1.00 80.75 192 ASP A CA 1
ATOM 1504 C C . ASP A 1 192 ? -11.385 24.310 3.561 1.00 80.75 192 ASP A C 1
ATOM 1506 O O . ASP A 1 192 ? -10.483 24.147 2.737 1.00 80.75 192 ASP A O 1
ATOM 1510 N N . ASP A 1 193 ? -12.000 25.483 3.740 1.00 76.44 193 ASP A N 1
ATOM 1511 C CA . ASP A 1 193 ? -11.656 26.713 3.010 1.00 76.44 193 ASP A CA 1
ATOM 1512 C C . ASP A 1 193 ? -10.260 27.253 3.391 1.00 76.44 193 ASP A C 1
ATOM 1514 O O . ASP A 1 193 ? -9.632 27.966 2.606 1.00 76.44 193 ASP A O 1
ATOM 1518 N N . ASP A 1 194 ? -9.752 26.910 4.583 1.00 72.94 194 ASP A N 1
ATOM 1519 C CA . ASP A 1 194 ? -8.451 27.356 5.095 1.00 72.94 194 ASP A CA 1
ATOM 1520 C C . ASP A 1 194 ? -7.327 26.349 4.786 1.00 72.94 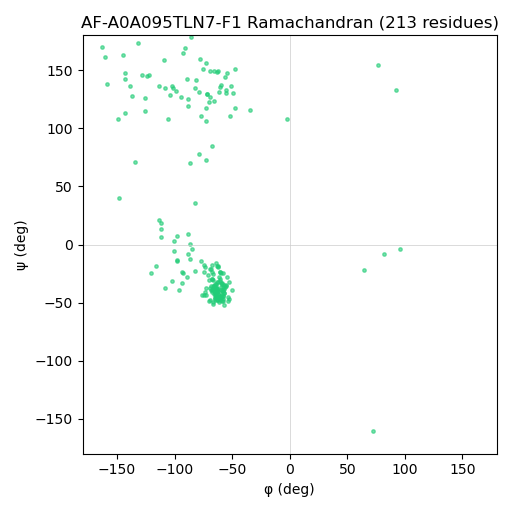194 ASP A C 1
ATOM 1522 O O . ASP A 1 194 ? -6.144 26.710 4.751 1.00 72.94 194 ASP A O 1
ATOM 1526 N N . LYS A 1 195 ? -7.673 25.072 4.582 1.00 76.44 195 LYS A N 1
ATOM 1527 C CA . LYS A 1 195 ? -6.732 23.974 4.308 1.00 76.44 195 LYS A CA 1
ATOM 1528 C C . LYS A 1 195 ? -7.214 23.104 3.158 1.00 76.44 195 LYS A C 1
ATOM 1530 O O . LYS A 1 195 ? -7.563 21.936 3.338 1.00 76.44 1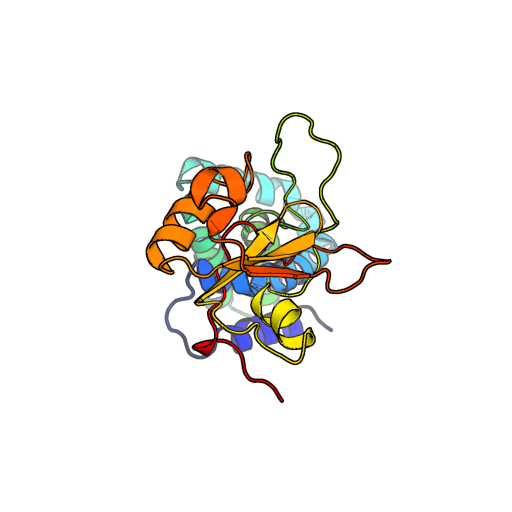95 LYS A O 1
ATOM 1535 N N . LEU A 1 196 ? -7.140 23.677 1.963 1.00 80.44 196 LEU A N 1
ATOM 1536 C CA . LEU A 1 196 ? -7.402 22.972 0.715 1.00 80.44 196 LEU A CA 1
ATOM 1537 C C . LEU A 1 196 ? -6.622 21.653 0.672 1.00 80.44 196 LEU A C 1
ATOM 1539 O O . LEU A 1 196 ? -5.415 21.628 0.923 1.00 80.44 196 LEU A O 1
ATOM 1543 N N . GLN A 1 197 ? -7.313 20.563 0.352 1.00 81.81 197 GLN A N 1
ATOM 1544 C CA . GLN A 1 197 ? -6.707 19.243 0.230 1.00 81.81 197 GLN A CA 1
ATOM 1545 C C . GLN A 1 197 ? -7.341 18.445 -0.905 1.00 81.81 197 GLN A C 1
ATOM 1547 O O . GLN A 1 197 ? -8.556 18.474 -1.107 1.00 81.81 197 GLN A O 1
ATOM 1552 N N . LEU A 1 198 ? -6.517 17.679 -1.611 1.00 87.56 198 LEU A N 1
ATOM 1553 C CA . LEU A 1 198 ? -6.974 16.689 -2.579 1.00 87.56 198 LEU A CA 1
ATOM 1554 C C . LEU A 1 198 ? -7.185 15.343 -1.898 1.00 87.56 198 LEU A C 1
ATOM 1556 O O . LEU A 1 198 ? -6.390 14.923 -1.058 1.00 87.56 198 LEU A O 1
ATOM 1560 N N . ALA A 1 199 ? -8.220 14.624 -2.304 1.00 86.25 199 ALA A N 1
ATOM 1561 C CA . ALA A 1 199 ? -8.367 13.221 -1.980 1.00 86.25 199 ALA A CA 1
ATOM 1562 C C . ALA A 1 199 ? -7.229 12.400 -2.595 1.00 86.25 199 ALA A C 1
ATOM 1564 O O . ALA A 1 199 ? -6.774 12.679 -3.702 1.00 86.25 199 ALA A O 1
ATOM 1565 N N . ARG A 1 200 ? -6.811 11.313 -1.945 1.00 85.75 200 ARG A N 1
ATOM 1566 C CA . ARG A 1 200 ? -5.755 10.429 -2.475 1.00 85.75 200 ARG A CA 1
ATOM 1567 C C . ARG A 1 200 ? -6.089 9.795 -3.832 1.00 85.75 200 ARG A C 1
ATOM 1569 O O . ARG A 1 200 ? -5.184 9.400 -4.557 1.00 85.75 200 ARG A O 1
ATOM 1576 N N . ASP A 1 201 ? -7.373 9.676 -4.163 1.00 85.25 201 ASP A N 1
ATOM 1577 C CA . ASP A 1 201 ? -7.900 9.082 -5.395 1.00 85.25 201 ASP A CA 1
ATOM 1578 C C . ASP A 1 201 ? -8.576 10.112 -6.325 1.00 85.25 201 ASP A C 1
ATOM 1580 O O . ASP A 1 201 ? -9.220 9.714 -7.297 1.00 85.25 201 ASP A O 1
ATOM 1584 N N . TRP A 1 202 ? -8.396 11.422 -6.087 1.00 88.69 202 TRP A N 1
ATOM 1585 C CA . TRP A 1 202 ? -9.091 12.524 -6.783 1.00 88.69 202 TRP A CA 1
ATOM 1586 C C . TRP A 1 202 ? -9.007 12.481 -8.322 1.00 88.69 202 TRP A C 1
ATOM 1588 O O . TRP A 1 202 ? -9.952 12.860 -9.016 1.00 88.69 202 TRP A O 1
ATOM 1598 N N . ILE A 1 203 ? -7.891 11.972 -8.858 1.00 83.25 203 ILE A N 1
ATOM 1599 C CA . ILE A 1 203 ? -7.618 11.852 -10.301 1.00 83.25 203 ILE A CA 1
ATOM 1600 C C . ILE A 1 203 ? -8.598 10.887 -10.980 1.00 83.25 203 ILE A C 1
ATOM 1602 O O . ILE A 1 203 ? -8.960 11.077 -12.138 1.00 83.25 203 ILE A O 1
ATOM 1606 N N . THR A 1 204 ? -9.019 9.842 -10.269 1.00 85.06 204 THR A N 1
ATOM 1607 C CA . THR A 1 204 ? -9.833 8.741 -10.810 1.00 85.06 204 THR A CA 1
ATOM 1608 C C . THR A 1 204 ? -11.214 8.643 -10.175 1.00 85.06 204 THR A C 1
ATOM 1610 O O . THR A 1 204 ? -12.093 7.983 -10.724 1.00 85.06 204 THR A O 1
ATOM 1613 N N . ALA A 1 205 ? -11.408 9.258 -9.011 1.00 89.38 205 ALA A N 1
ATOM 1614 C CA . ALA A 1 205 ? -12.613 9.094 -8.225 1.00 89.38 205 ALA A CA 1
ATOM 1615 C C . ALA A 1 205 ? -13.814 9.794 -8.870 1.00 89.38 205 ALA A C 1
ATOM 1617 O O . ALA A 1 205 ? -13.786 10.984 -9.188 1.00 89.38 205 ALA A O 1
ATOM 1618 N N . VAL A 1 206 ? -14.892 9.026 -8.993 1.00 94.31 206 VAL A N 1
ATOM 1619 C CA . VAL A 1 206 ? -16.253 9.505 -9.213 1.00 94.31 206 VAL A CA 1
ATOM 1620 C C . VAL A 1 206 ? -17.084 8.878 -8.108 1.00 94.31 206 VAL A C 1
ATOM 1622 O O . VAL A 1 206 ? -17.182 7.654 -8.023 1.00 94.31 206 VAL A O 1
ATOM 1625 N N . VAL A 1 207 ? -17.611 9.714 -7.224 1.00 95.06 207 VAL A N 1
ATOM 1626 C CA . VAL A 1 207 ? -18.373 9.275 -6.055 1.00 95.06 207 VAL A CA 1
ATOM 1627 C C . VAL A 1 207 ? -19.853 9.381 -6.372 1.00 95.06 207 VAL A C 1
ATOM 1629 O O . VAL A 1 207 ? -20.283 10.420 -6.860 1.00 95.06 207 VAL A O 1
ATOM 1632 N N . THR A 1 208 ? -20.636 8.344 -6.097 1.00 94.19 208 THR A N 1
ATOM 1633 C CA . THR A 1 208 ? -22.095 8.351 -6.284 1.00 94.19 208 THR A CA 1
ATOM 1634 C C . THR A 1 208 ? -22.825 8.355 -4.934 1.00 94.19 208 THR A C 1
ATOM 1636 O O . THR A 1 208 ? -22.236 7.955 -3.922 1.00 94.19 208 THR A O 1
ATOM 1639 N N . PRO A 1 209 ? -24.101 8.783 -4.878 1.00 89.88 209 PRO A N 1
ATOM 1640 C CA . PRO A 1 209 ? -24.871 8.828 -3.636 1.00 89.88 209 PRO A CA 1
ATOM 1641 C C . PRO A 1 209 ? -24.923 7.481 -2.908 1.00 89.88 209 PRO A C 1
ATOM 1643 O O . PRO A 1 209 ? -24.875 7.435 -1.685 1.00 89.88 209 PRO A O 1
ATOM 1646 N N . GLU A 1 210 ? -24.981 6.371 -3.649 1.00 87.69 210 GLU A N 1
ATOM 1647 C CA . GLU A 1 210 ? -25.083 5.016 -3.090 1.00 87.69 210 GLU A CA 1
ATOM 1648 C C . GLU A 1 210 ? -23.817 4.584 -2.340 1.00 87.69 210 GLU A C 1
ATOM 1650 O O . GLU A 1 210 ? -23.845 3.628 -1.565 1.00 87.69 210 GLU A O 1
ATOM 1655 N N . GLN A 1 211 ? -22.697 5.269 -2.580 1.00 82.56 211 GLN A N 1
ATOM 1656 C CA . GLN A 1 211 ? -21.424 5.020 -1.909 1.00 82.56 211 GLN A CA 1
ATOM 1657 C C . GLN A 1 211 ? -21.283 5.814 -0.604 1.00 82.56 211 GLN A C 1
ATOM 1659 O O . GLN A 1 211 ? -20.321 5.584 0.134 1.00 82.56 211 GLN A O 1
ATOM 1664 N N . ILE A 1 212 ? -22.215 6.732 -0.318 1.00 83.69 212 ILE A N 1
ATOM 1665 C CA . ILE A 1 212 ? -22.192 7.598 0.860 1.00 83.69 212 ILE A CA 1
ATOM 1666 C C . ILE A 1 212 ? -23.203 7.109 1.893 1.00 83.69 212 ILE A C 1
ATOM 1668 O O . ILE A 1 212 ? -24.387 6.943 1.614 1.00 83.69 212 ILE A O 1
ATOM 1672 N N . ASN A 1 213 ? -22.730 6.943 3.126 1.00 64.12 213 ASN A N 1
ATOM 1673 C CA . ASN A 1 213 ? -23.592 6.794 4.289 1.00 64.12 213 ASN A CA 1
ATOM 1674 C C . ASN A 1 213 ? -23.544 8.102 5.073 1.00 64.12 213 ASN A C 1
ATOM 1676 O O . ASN A 1 213 ? -22.534 8.394 5.710 1.00 64.12 213 ASN A O 1
ATOM 1680 N N . PHE A 1 214 ? -24.627 8.875 5.043 1.00 61.88 214 PHE A N 1
ATOM 1681 C CA . PHE A 1 214 ? -24.790 9.986 5.978 1.00 61.88 214 PHE A CA 1
ATOM 1682 C C . PHE A 1 214 ? -25.082 9.391 7.357 1.00 61.88 214 PHE A C 1
ATOM 1684 O O . PHE A 1 214 ? -26.150 8.814 7.570 1.00 61.88 214 PHE A O 1
ATOM 1691 N N . SER A 1 215 ? -24.094 9.442 8.251 1.00 52.34 215 SER A N 1
ATOM 1692 C CA . SER A 1 215 ? -24.236 9.052 9.659 1.00 52.34 215 SER A CA 1
ATOM 1693 C C . SER A 1 215 ? -24.694 10.221 10.512 1.00 52.34 215 SER A C 1
ATOM 1695 O O . SER A 1 215 ? -24.040 11.281 10.388 1.00 52.34 215 SER A O 1
#

Foldseek 3Di:
DDLVVLVVVLVVQQPPDPADDLVSLLVCLVSLVVSQVVLCVDPLQVVCVVVLVVVLVVLVVPDDLVCQLRVLVVVLVVQLVPQPDPVSNVSSSSNRSNSNSVSRDPDPPPDPPVDPDDPAAAAADAAAPLRLVLLVLDDDPQFFWWAAARNQKIWTFNDDLVQQQVLLQVQNPPHSCVRRNPVGGPDIDHSDPVRRYDYPCRSRDIGGPVSHDND

Nearest PDB structures (foldseek):
  2m5b-assembly1_A  TM=3.865E-01  e=9.502E+00  Homo sapiens

Mean predicted aligned error: 15.74 Å

pLDDT: mean 84.09, std 13.71, range [32.44, 97.44]

Solvent-accessible surface area (backbone atoms only — not comparable to full-atom values): 12389 Å² total; per-residue (Å²): 133,57,73,66,58,52,51,52,50,54,50,58,74,67,50,99,55,98,72,86,50,62,66,60,52,60,77,40,40,69,62,43,41,57,50,18,54,55,22,60,72,34,70,70,31,64,76,38,49,69,64,46,53,56,50,51,52,51,47,62,73,76,38,62,80,89,48,42,33,48,52,37,43,54,49,42,48,53,44,41,74,68,32,92,41,75,66,49,26,50,49,34,48,38,65,32,39,47,54,29,39,67,44,43,78,74,80,72,59,86,69,81,67,94,64,83,88,74,99,64,65,30,55,71,42,91,45,44,48,60,58,55,60,43,71,64,68,65,83,65,87,75,47,50,30,35,37,48,46,64,58,21,41,33,39,25,25,55,51,60,61,70,58,50,52,58,26,37,80,65,18,76,84,70,38,54,52,77,62,71,34,65,91,34,54,75,48,73,48,58,92,38,89,90,60,49,40,24,31,66,43,31,71,75,48,72,38,41,68,91,78,50,73,78,126